Protein AF-N1U6N6-F1 (afdb_monomer_lite)

Structure (mmCIF, N/CA/C/O backbone):
data_AF-N1U6N6-F1
#
_entry.id   AF-N1U6N6-F1
#
loop_
_atom_site.group_PDB
_atom_site.id
_atom_site.type_symbol
_atom_site.label_atom_id
_atom_site.label_alt_id
_atom_site.label_comp_id
_atom_site.label_asym_id
_atom_site.label_entity_id
_atom_site.label_seq_id
_atom_site.pdbx_PDB_ins_code
_atom_site.Cartn_x
_atom_site.Cartn_y
_atom_site.Cartn_z
_atom_site.occupancy
_atom_site.B_iso_or_equiv
_atom_site.auth_seq_id
_atom_site.auth_comp_id
_atom_site.auth_asym_id
_atom_site.auth_atom_id
_atom_site.pdbx_PDB_model_num
ATOM 1 N N . MET A 1 1 ? -21.926 -10.627 -23.762 1.00 51.94 1 MET A N 1
ATOM 2 C CA . MET A 1 1 ? -20.482 -10.296 -23.803 1.00 51.94 1 MET A CA 1
ATOM 3 C C . MET A 1 1 ? -19.717 -11.580 -23.470 1.00 51.94 1 MET A C 1
ATOM 5 O O . MET A 1 1 ? -19.839 -12.058 -22.353 1.00 51.94 1 MET A O 1
ATOM 9 N N . ASN A 1 2 ? -19.077 -12.231 -24.451 1.00 55.81 2 ASN A N 1
ATOM 10 C CA . ASN A 1 2 ? -18.575 -13.610 -24.305 1.00 55.81 2 ASN A CA 1
ATOM 11 C C . ASN A 1 2 ? -17.375 -13.705 -23.349 1.00 55.81 2 ASN A C 1
ATOM 13 O O . ASN A 1 2 ? -16.359 -13.045 -23.565 1.00 55.81 2 ASN A O 1
ATOM 17 N N . PHE A 1 3 ? -17.460 -14.589 -22.352 1.00 56.50 3 PHE A N 1
ATOM 18 C CA . PHE A 1 3 ? -16.399 -14.874 -21.371 1.00 56.50 3 PHE A CA 1
ATOM 19 C C . PHE A 1 3 ? -15.060 -15.248 -22.042 1.00 56.50 3 PHE A C 1
ATOM 21 O O . PHE A 1 3 ? -13.985 -14.851 -21.597 1.00 56.50 3 PHE A O 1
ATOM 28 N N . VAL A 1 4 ? -15.135 -15.915 -23.199 1.00 65.31 4 VAL A N 1
ATOM 29 C CA . VAL A 1 4 ? -13.990 -16.264 -24.056 1.00 65.31 4 VAL A CA 1
ATOM 30 C C . VAL A 1 4 ? -13.257 -15.021 -24.585 1.00 65.31 4 VAL A C 1
ATOM 32 O O . VAL A 1 4 ? -12.027 -14.983 -24.585 1.00 65.31 4 VAL A O 1
ATOM 35 N N . ASN A 1 5 ? -13.984 -13.964 -24.965 1.00 65.62 5 ASN A N 1
ATOM 36 C CA . ASN A 1 5 ? -13.383 -12.711 -25.438 1.00 65.62 5 ASN A CA 1
ATOM 37 C C . ASN A 1 5 ? -12.704 -11.936 -24.301 1.00 65.62 5 ASN A C 1
ATOM 39 O O . ASN A 1 5 ? -11.681 -11.284 -24.523 1.00 65.62 5 ASN A O 1
ATOM 43 N N . ILE A 1 6 ? -13.235 -12.035 -23.080 1.00 64.88 6 ILE A N 1
ATOM 44 C CA . ILE A 1 6 ? -12.620 -11.454 -21.879 1.00 64.88 6 ILE A CA 1
ATOM 45 C C . ILE A 1 6 ? -11.303 -12.178 -21.563 1.00 64.88 6 ILE A C 1
ATOM 47 O O . ILE A 1 6 ? -10.268 -11.529 -21.425 1.00 64.88 6 ILE A O 1
ATOM 51 N N . LEU A 1 7 ? -11.302 -13.513 -21.554 1.00 60.97 7 LEU A N 1
ATOM 52 C CA . LEU A 1 7 ? -10.104 -14.334 -21.330 1.00 60.97 7 LEU A CA 1
ATOM 53 C C . LEU A 1 7 ? -9.009 -14.093 -22.376 1.00 60.97 7 LEU A C 1
ATOM 55 O O . LEU A 1 7 ? -7.840 -13.939 -22.022 1.00 60.97 7 LEU A O 1
ATOM 59 N N . LEU A 1 8 ? -9.372 -13.994 -23.656 1.00 63.72 8 LEU A N 1
ATOM 60 C CA . LEU A 1 8 ? -8.437 -13.643 -24.731 1.00 63.72 8 LEU A CA 1
ATOM 61 C C . LEU A 1 8 ? -7.838 -12.244 -24.547 1.00 63.72 8 LEU A C 1
ATOM 63 O O . LEU A 1 8 ? -6.645 -12.048 -24.785 1.00 63.72 8 LEU A O 1
ATOM 67 N N . SER A 1 9 ? -8.642 -11.281 -24.095 1.00 65.12 9 SER A N 1
ATOM 68 C CA . SER A 1 9 ? -8.185 -9.913 -23.831 1.00 65.12 9 SER A CA 1
ATOM 69 C C . SER A 1 9 ? -7.231 -9.858 -22.636 1.00 65.12 9 SER A C 1
ATOM 71 O O . SER A 1 9 ? -6.180 -9.224 -22.720 1.00 65.12 9 SER A O 1
ATOM 73 N N . ILE A 1 10 ? -7.532 -10.598 -21.564 1.00 67.75 10 ILE A N 1
ATOM 74 C CA . ILE A 1 10 ? -6.656 -10.752 -20.393 1.00 67.75 10 ILE A CA 1
ATOM 75 C C . ILE A 1 10 ? -5.344 -11.437 -20.789 1.00 67.75 10 ILE A C 1
ATOM 77 O O . ILE A 1 10 ? -4.269 -10.978 -20.406 1.00 67.75 10 ILE A O 1
ATOM 81 N N . LYS A 1 11 ? -5.398 -12.487 -21.617 1.00 70.00 11 LYS A N 1
ATOM 82 C CA . LYS A 1 11 ? -4.202 -13.184 -22.114 1.00 70.00 11 LYS A CA 1
ATOM 83 C C . LYS A 1 11 ? -3.316 -12.263 -22.957 1.00 70.00 11 LYS A C 1
ATOM 85 O O . LYS A 1 11 ? -2.102 -12.253 -22.772 1.00 70.00 11 LYS A O 1
ATOM 90 N N . LYS A 1 12 ? -3.905 -11.446 -23.838 1.00 68.94 12 LYS A N 1
ATOM 91 C CA . LYS A 1 12 ? -3.169 -10.416 -24.595 1.00 68.94 12 LYS A CA 1
ATOM 92 C C . LYS A 1 12 ? -2.555 -9.356 -23.674 1.00 68.94 12 LYS A C 1
ATOM 94 O O . LYS A 1 12 ? -1.403 -8.974 -23.877 1.00 68.94 12 LYS A O 1
ATOM 99 N N . ALA A 1 13 ? -3.278 -8.911 -22.647 1.00 65.62 13 ALA A N 1
ATOM 100 C CA . ALA A 1 13 ? -2.761 -7.964 -21.660 1.00 65.62 13 ALA A CA 1
ATOM 101 C C . ALA A 1 13 ? -1.571 -8.545 -20.873 1.00 65.62 13 ALA A C 1
ATOM 103 O O . ALA A 1 13 ? -0.528 -7.904 -20.767 1.00 65.62 13 ALA A O 1
ATOM 104 N N . LEU A 1 14 ? -1.675 -9.793 -20.410 1.00 67.31 14 LEU A N 1
ATOM 105 C CA . LEU A 1 14 ? -0.587 -10.512 -19.739 1.00 67.31 14 LEU A CA 1
ATOM 106 C C . LEU A 1 14 ? 0.639 -10.684 -20.642 1.00 67.31 14 LEU A C 1
ATOM 108 O O . LEU A 1 14 ? 1.751 -10.424 -20.199 1.00 67.31 14 LEU A O 1
ATOM 112 N N . HIS A 1 15 ? 0.444 -11.035 -21.915 1.00 68.12 15 HIS A N 1
ATOM 113 C CA . HIS A 1 15 ? 1.536 -11.117 -22.890 1.00 68.12 15 HIS A CA 1
ATOM 114 C C . HIS A 1 15 ? 2.205 -9.754 -23.126 1.00 68.12 15 HIS A C 1
ATOM 116 O O . HIS A 1 15 ? 3.405 -9.659 -23.353 1.00 68.12 15 HIS A O 1
ATOM 122 N N . THR A 1 16 ? 1.443 -8.662 -23.044 1.00 67.19 16 THR A N 1
ATOM 123 C CA . THR A 1 16 ? 1.992 -7.305 -23.180 1.00 67.19 16 THR A CA 1
ATOM 124 C C . THR A 1 16 ? 2.876 -6.936 -21.989 1.00 67.19 16 THR A C 1
ATOM 126 O O . THR A 1 16 ? 3.841 -6.201 -22.163 1.00 67.19 16 THR A O 1
ATOM 129 N N . LEU A 1 17 ? 2.582 -7.486 -20.810 1.00 67.38 17 LEU A N 1
ATOM 130 C CA . LEU A 1 17 ? 3.365 -7.340 -19.582 1.00 67.38 17 LEU A CA 1
ATOM 131 C C . LEU A 1 17 ? 4.523 -8.348 -19.472 1.00 67.38 17 LEU A C 1
ATOM 133 O O . LEU A 1 17 ? 5.344 -8.225 -18.558 1.00 67.38 17 LEU A O 1
ATOM 137 N N . ASP A 1 18 ? 4.604 -9.339 -20.366 1.00 74.62 18 ASP A N 1
ATOM 138 C CA . ASP A 1 18 ? 5.665 -10.340 -20.331 1.00 74.62 18 ASP A CA 1
ATOM 139 C C . ASP A 1 18 ? 6.983 -9.751 -20.838 1.00 74.62 18 ASP A C 1
ATOM 141 O O . ASP A 1 18 ? 7.186 -9.541 -22.038 1.00 74.62 18 ASP A O 1
ATOM 145 N N . ARG A 1 19 ? 7.900 -9.512 -19.896 1.00 69.25 19 ARG A N 1
ATOM 146 C CA . ARG A 1 19 ? 9.229 -8.945 -20.152 1.00 69.25 19 ARG A CA 1
ATOM 147 C C . ARG A 1 19 ? 10.077 -9.821 -21.069 1.00 69.25 19 ARG A C 1
ATOM 149 O O . ARG A 1 19 ? 10.924 -9.283 -21.766 1.00 69.25 19 ARG A O 1
ATOM 156 N N . LYS A 1 20 ? 9.849 -11.140 -21.097 1.00 72.06 20 LYS A N 1
ATOM 157 C CA . LYS A 1 20 ? 10.599 -12.059 -21.969 1.00 72.06 20 LYS A CA 1
ATOM 158 C C . LYS A 1 20 ? 10.266 -11.877 -23.451 1.00 72.06 20 LYS A C 1
ATOM 160 O O . LYS A 1 20 ? 11.045 -12.282 -24.299 1.00 72.06 20 LYS A O 1
ATOM 165 N N . SER A 1 21 ? 9.117 -11.271 -23.750 1.00 72.06 21 SER A N 1
ATOM 166 C CA . SER A 1 21 ? 8.649 -11.014 -25.116 1.00 72.06 21 SER A CA 1
ATOM 167 C C . SER A 1 21 ? 9.058 -9.637 -25.661 1.00 72.06 21 SER A C 1
ATOM 169 O O . SER A 1 21 ? 8.632 -9.258 -26.753 1.00 72.06 21 SER A O 1
ATOM 171 N N . MET A 1 22 ? 9.797 -8.836 -24.883 1.00 78.88 22 MET A N 1
ATOM 172 C CA . MET A 1 22 ? 10.137 -7.454 -25.232 1.00 78.88 22 MET A CA 1
ATOM 173 C C . MET A 1 22 ? 11.535 -7.362 -25.866 1.00 78.88 22 MET A C 1
ATOM 175 O O . MET A 1 22 ? 12.431 -8.065 -25.407 1.00 78.88 22 MET A O 1
ATOM 179 N N . PRO A 1 23 ? 11.744 -6.475 -26.861 1.00 79.44 23 PRO A N 1
ATOM 180 C CA . PRO A 1 23 ? 13.079 -6.158 -27.367 1.00 79.44 23 PRO A CA 1
ATOM 181 C C . PRO A 1 23 ? 13.993 -5.616 -26.261 1.00 79.44 23 PRO A C 1
ATOM 183 O O . PRO A 1 23 ? 13.524 -4.900 -25.370 1.00 79.44 23 PRO A O 1
ATOM 186 N N . ASP A 1 24 ? 15.296 -5.888 -26.352 1.00 79.56 24 ASP A N 1
ATOM 187 C CA . ASP A 1 24 ? 16.271 -5.497 -25.323 1.00 79.56 24 ASP A CA 1
ATOM 188 C C . ASP A 1 24 ? 16.316 -3.980 -25.090 1.00 79.56 24 ASP A C 1
ATOM 190 O O . ASP A 1 24 ? 16.355 -3.533 -23.943 1.00 79.56 24 ASP A O 1
ATOM 194 N N . SER A 1 25 ? 16.179 -3.179 -26.152 1.00 76.88 25 SER A N 1
ATOM 195 C CA . SER A 1 25 ? 16.106 -1.713 -26.063 1.00 76.88 25 SER A CA 1
ATOM 196 C C . SER A 1 25 ? 14.934 -1.229 -25.198 1.00 76.88 25 SER A C 1
ATOM 198 O O . SER A 1 25 ? 15.093 -0.354 -24.348 1.00 76.88 25 SER A O 1
ATOM 200 N N . VAL A 1 26 ? 13.754 -1.838 -25.353 1.00 79.69 26 VAL A N 1
ATOM 201 C CA . VAL A 1 26 ? 12.560 -1.536 -24.543 1.00 79.69 26 VAL A CA 1
ATOM 202 C C . VAL A 1 26 ? 12.789 -1.944 -23.089 1.00 79.69 26 VAL A C 1
ATOM 204 O O . VAL A 1 26 ? 12.383 -1.242 -22.162 1.00 79.69 26 VAL A O 1
ATOM 207 N N . LEU A 1 27 ? 13.437 -3.088 -22.879 1.00 82.12 27 LEU A N 1
ATOM 208 C CA . LEU A 1 27 ? 13.676 -3.655 -21.560 1.00 82.12 27 LEU A CA 1
ATOM 209 C C . LEU A 1 27 ? 14.684 -2.828 -20.746 1.00 82.12 27 LEU A C 1
ATOM 211 O O . LEU A 1 27 ? 14.512 -2.681 -19.534 1.00 82.12 27 LEU A O 1
ATOM 215 N N . GLU A 1 28 ? 15.700 -2.254 -21.389 1.00 82.75 28 GLU A N 1
ATOM 216 C CA . GLU A 1 28 ? 16.634 -1.315 -20.760 1.00 82.75 28 GLU A CA 1
ATOM 217 C C . GLU A 1 28 ? 15.949 -0.018 -20.325 1.00 82.75 28 GLU A C 1
ATOM 219 O O . GLU A 1 28 ? 16.111 0.403 -19.175 1.00 82.75 28 GLU A O 1
ATOM 224 N N . VAL A 1 29 ? 15.125 0.573 -21.198 1.00 84.06 29 VAL A N 1
ATOM 225 C CA . VAL A 1 29 ? 14.337 1.770 -20.868 1.00 84.06 29 VAL A CA 1
ATOM 226 C C . VAL A 1 29 ? 13.405 1.481 -19.694 1.00 84.06 29 VAL A C 1
ATOM 228 O O . VAL A 1 29 ? 13.401 2.224 -18.716 1.00 84.06 29 VAL A O 1
ATOM 231 N N . LEU A 1 30 ? 12.688 0.354 -19.722 1.00 83.44 30 LEU A N 1
ATOM 232 C CA . LEU A 1 30 ? 11.787 -0.039 -18.639 1.00 83.44 30 LEU A CA 1
ATOM 233 C C . LEU A 1 30 ? 12.530 -0.221 -17.305 1.00 83.44 30 LEU A C 1
ATOM 235 O O . LEU A 1 30 ? 12.064 0.245 -16.270 1.00 83.44 30 LEU A O 1
ATOM 239 N N . LYS A 1 31 ? 13.706 -0.863 -17.310 1.00 84.19 31 LYS A N 1
ATOM 240 C CA . LYS A 1 31 ? 14.542 -1.013 -16.105 1.00 84.19 31 LYS A CA 1
ATOM 241 C C . LYS A 1 31 ? 14.999 0.339 -15.555 1.00 84.19 31 LYS A C 1
ATOM 243 O O . LYS A 1 31 ? 15.070 0.508 -14.336 1.00 84.19 31 LYS A O 1
ATOM 248 N N . LYS A 1 32 ? 15.321 1.290 -16.435 1.00 85.75 32 LYS A N 1
ATOM 249 C CA . LYS A 1 32 ? 15.716 2.648 -16.048 1.00 85.75 32 LYS A CA 1
ATOM 250 C C . LYS A 1 32 ? 14.543 3.405 -15.425 1.00 85.75 32 LYS A C 1
ATOM 252 O O . LYS A 1 32 ? 14.710 3.960 -14.342 1.00 85.75 32 LYS A O 1
ATOM 257 N N . GLU A 1 33 ? 13.367 3.345 -16.045 1.00 85.88 33 GLU A N 1
ATOM 258 C CA . GLU A 1 33 ? 12.128 3.930 -15.515 1.00 85.88 33 GLU A CA 1
ATOM 259 C C . GLU A 1 33 ? 11.732 3.316 -14.167 1.00 85.88 33 GLU A C 1
ATOM 261 O O . GLU A 1 33 ? 11.417 4.040 -13.229 1.00 85.88 33 GLU A O 1
ATOM 266 N N . GLU A 1 34 ? 11.839 1.995 -14.004 1.00 85.69 34 GLU A N 1
ATOM 267 C CA . GLU A 1 34 ? 11.589 1.326 -12.719 1.00 85.69 34 GLU A CA 1
ATOM 268 C C . GLU A 1 34 ? 12.549 1.797 -11.624 1.00 85.69 34 GLU A C 1
ATOM 270 O O . GLU A 1 34 ? 12.136 2.029 -10.486 1.00 85.69 34 GLU A O 1
ATOM 275 N N . ARG A 1 35 ? 13.837 1.963 -11.949 1.00 87.00 35 ARG A N 1
ATOM 276 C CA . ARG A 1 35 ? 14.831 2.465 -10.995 1.00 87.00 35 ARG A CA 1
ATOM 277 C C . ARG A 1 35 ? 14.535 3.909 -10.594 1.00 87.00 35 ARG A C 1
ATOM 279 O O . ARG A 1 35 ? 14.555 4.213 -9.401 1.00 87.00 35 ARG A O 1
ATOM 286 N N . SER A 1 36 ? 14.230 4.771 -11.560 1.00 89.81 36 SER A N 1
ATOM 287 C CA . SER A 1 36 ? 13.789 6.147 -11.307 1.00 89.81 36 SER A CA 1
ATOM 288 C C . SER A 1 36 ? 12.523 6.170 -10.450 1.00 89.81 36 SER A C 1
ATOM 290 O O . SER A 1 36 ? 12.457 6.898 -9.463 1.00 89.81 36 SER A O 1
ATOM 292 N N . GLY A 1 37 ? 11.561 5.300 -10.753 1.00 89.81 37 GLY A N 1
ATOM 293 C CA . GLY A 1 37 ? 10.319 5.136 -10.008 1.00 89.81 37 GLY A CA 1
ATOM 294 C C . GLY A 1 37 ? 10.528 4.740 -8.548 1.00 89.81 37 GLY A C 1
ATOM 295 O O . GLY A 1 37 ? 9.898 5.303 -7.652 1.00 89.81 37 GLY A O 1
ATOM 296 N N . ILE A 1 38 ? 11.463 3.826 -8.272 1.00 90.50 38 ILE A N 1
ATOM 297 C CA . ILE A 1 38 ? 11.850 3.444 -6.903 1.00 90.50 38 ILE A CA 1
ATOM 298 C C . ILE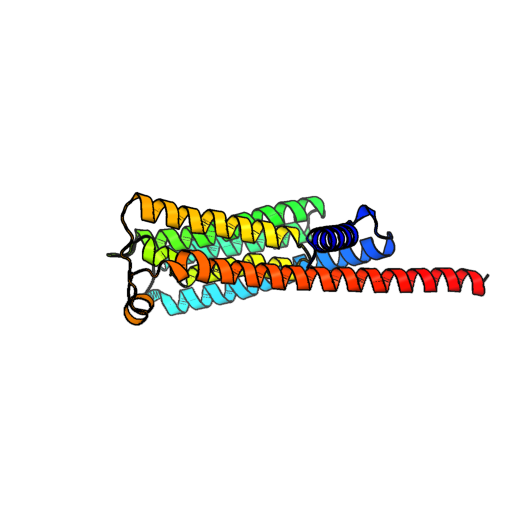 A 1 38 ? 12.448 4.639 -6.147 1.00 90.50 38 ILE A C 1
ATOM 300 O O . ILE A 1 38 ? 12.085 4.872 -4.993 1.00 90.50 38 ILE A O 1
ATOM 304 N N . ILE A 1 39 ? 13.321 5.418 -6.792 1.00 91.75 39 ILE A N 1
ATOM 305 C CA . ILE A 1 39 ? 13.922 6.622 -6.198 1.00 91.75 39 ILE A CA 1
ATOM 306 C C . ILE A 1 39 ? 12.839 7.664 -5.880 1.00 91.75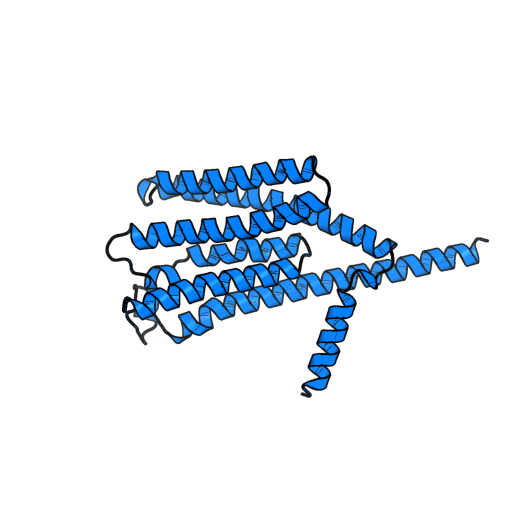 39 ILE A C 1
ATOM 308 O O . ILE A 1 39 ? 12.768 8.149 -4.751 1.00 91.75 39 ILE A O 1
ATOM 312 N N . ILE A 1 40 ? 11.953 7.955 -6.838 1.00 93.00 40 ILE A N 1
ATOM 313 C CA . ILE A 1 40 ? 10.841 8.905 -6.676 1.00 93.00 40 ILE A CA 1
ATOM 314 C C . ILE A 1 40 ? 9.901 8.456 -5.558 1.00 93.00 40 ILE A C 1
ATOM 316 O O . ILE A 1 40 ? 9.527 9.258 -4.706 1.00 93.00 40 ILE A O 1
ATOM 320 N N . THR A 1 41 ? 9.566 7.167 -5.504 1.00 93.69 41 THR A N 1
ATOM 321 C CA . THR A 1 41 ? 8.743 6.603 -4.425 1.00 93.69 41 THR A CA 1
ATOM 322 C C . THR A 1 41 ? 9.374 6.852 -3.063 1.00 93.69 41 THR A C 1
ATOM 324 O O . THR A 1 41 ? 8.693 7.221 -2.110 1.00 93.69 41 THR A O 1
ATOM 327 N N . ASN A 1 42 ? 10.690 6.681 -2.963 1.00 93.81 42 ASN A N 1
ATOM 328 C CA . ASN A 1 42 ? 11.401 6.914 -1.720 1.00 93.81 42 ASN A CA 1
ATOM 329 C C . ASN A 1 42 ? 11.400 8.401 -1.317 1.00 93.81 42 ASN A C 1
ATOM 331 O O . ASN A 1 42 ? 11.268 8.709 -0.137 1.00 93.81 42 ASN A O 1
ATOM 335 N N . TYR A 1 43 ? 11.453 9.330 -2.277 1.00 93.19 43 TYR A N 1
ATOM 336 C CA . TYR A 1 43 ? 11.230 10.755 -1.999 1.00 93.19 43 TYR A CA 1
ATOM 337 C C . TYR A 1 43 ? 9.804 11.046 -1.523 1.00 93.19 43 TYR A C 1
ATOM 339 O O . TYR A 1 43 ? 9.622 11.776 -0.549 1.00 93.19 43 TYR A O 1
ATOM 347 N N . PHE A 1 44 ? 8.794 10.425 -2.135 1.00 94.31 44 PHE A N 1
ATOM 348 C CA . PHE A 1 44 ? 7.409 10.524 -1.667 1.00 94.31 44 PHE A CA 1
ATOM 349 C C . PHE A 1 44 ? 7.235 9.995 -0.239 1.00 94.31 44 PHE A C 1
ATOM 351 O O . PHE A 1 44 ? 6.494 10.588 0.543 1.00 94.31 44 PHE A O 1
ATOM 358 N N . ARG A 1 45 ? 7.959 8.937 0.143 1.00 94.44 45 ARG A N 1
ATOM 359 C CA . ARG A 1 45 ? 7.949 8.433 1.524 1.00 94.44 45 ARG A CA 1
ATOM 360 C C . ARG A 1 45 ? 8.460 9.458 2.527 1.00 94.44 45 ARG A C 1
ATOM 362 O O . ARG A 1 45 ? 7.853 9.589 3.588 1.00 94.44 45 ARG A O 1
ATOM 369 N N . TYR A 1 46 ? 9.510 10.210 2.192 1.00 95.56 46 TYR A N 1
ATOM 370 C CA . TYR A 1 46 ? 9.985 11.322 3.025 1.00 95.56 46 TYR A CA 1
ATOM 371 C C . TYR A 1 46 ? 8.965 12.458 3.119 1.00 95.56 46 TYR A C 1
ATOM 373 O O . TYR A 1 46 ? 8.772 13.011 4.200 1.00 95.56 46 TYR A O 1
ATOM 381 N N . LEU A 1 47 ? 8.272 12.777 2.024 1.00 94.50 47 LEU A N 1
ATOM 382 C CA . LEU A 1 47 ? 7.187 13.758 2.051 1.00 94.50 47 LEU A CA 1
ATOM 383 C C . LEU A 1 47 ? 6.059 13.305 2.993 1.00 94.50 47 LEU A C 1
ATOM 385 O O . LEU A 1 47 ? 5.590 14.082 3.818 1.00 94.50 47 LEU A O 1
ATOM 389 N N . ILE A 1 48 ? 5.665 12.033 2.930 1.00 93.06 48 ILE A N 1
ATOM 390 C CA . ILE A 1 48 ? 4.657 11.462 3.833 1.00 93.06 48 ILE A CA 1
ATOM 391 C C . ILE A 1 48 ? 5.162 11.408 5.281 1.00 93.06 48 ILE A C 1
ATOM 393 O O . ILE A 1 48 ? 4.391 11.684 6.197 1.00 93.06 48 ILE A O 1
ATOM 397 N N . ALA A 1 49 ? 6.457 11.162 5.503 1.00 94.38 49 ALA A N 1
ATOM 398 C CA . ALA A 1 49 ? 7.064 11.284 6.828 1.00 94.38 49 ALA A CA 1
ATOM 399 C C . ALA A 1 49 ? 6.867 12.700 7.393 1.00 94.38 49 ALA A C 1
ATOM 401 O O . ALA A 1 49 ? 6.463 12.853 8.542 1.00 94.38 49 ALA A O 1
ATOM 402 N N . LEU A 1 50 ? 7.083 13.739 6.580 1.00 94.44 50 LEU A N 1
ATOM 403 C CA . LEU A 1 50 ? 6.847 15.122 6.995 1.00 94.44 50 LEU A CA 1
ATOM 404 C C . LEU A 1 50 ? 5.377 15.356 7.378 1.00 94.44 50 LEU A C 1
ATOM 406 O O . LEU A 1 50 ? 5.109 15.961 8.415 1.00 94.44 50 LEU A O 1
ATOM 410 N N . PHE A 1 51 ? 4.428 14.831 6.597 1.00 92.69 51 PHE A N 1
ATOM 411 C CA . PHE A 1 51 ? 3.004 14.893 6.944 1.00 92.69 51 PHE A CA 1
ATOM 412 C C . PHE A 1 51 ? 2.697 14.194 8.274 1.00 92.69 51 PHE A C 1
ATOM 414 O O . PHE A 1 51 ? 1.969 14.750 9.096 1.00 92.69 51 PHE A O 1
ATOM 421 N N . PHE A 1 52 ? 3.265 13.013 8.525 1.00 91.62 52 PHE A N 1
ATOM 422 C CA . PHE A 1 52 ? 3.097 12.320 9.804 1.00 91.62 52 PHE A CA 1
ATOM 423 C C . PHE A 1 52 ? 3.719 13.089 10.967 1.00 91.62 52 PHE A C 1
ATOM 425 O O . PHE A 1 52 ? 3.094 13.195 12.019 1.00 91.62 52 PHE A O 1
ATOM 432 N N . LEU A 1 53 ? 4.895 13.689 10.781 1.00 93.44 53 LEU A N 1
ATOM 433 C CA . LEU A 1 53 ? 5.523 14.525 11.801 1.00 93.44 53 LEU A CA 1
ATOM 434 C C . LEU A 1 53 ? 4.633 15.721 12.164 1.00 93.44 53 LEU A C 1
ATOM 436 O O . LEU A 1 53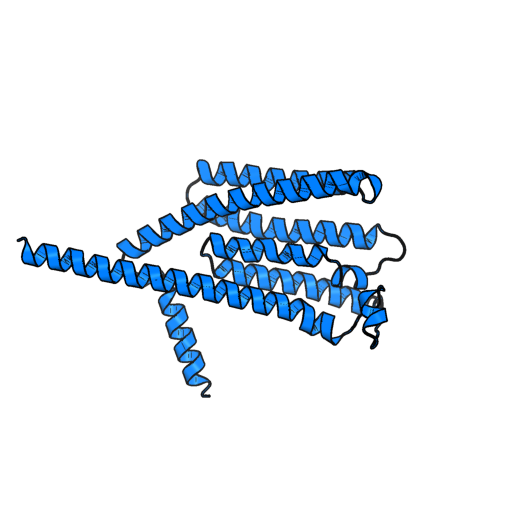 ? 4.396 15.965 13.344 1.00 93.44 53 LEU A O 1
ATOM 440 N N . LEU A 1 54 ? 4.083 16.419 11.165 1.00 92.88 54 LEU A N 1
ATOM 441 C CA . LEU A 1 54 ? 3.140 17.520 11.385 1.00 92.88 54 LEU A CA 1
ATOM 442 C C . LEU A 1 54 ? 1.895 17.054 12.148 1.00 92.88 54 LEU A C 1
ATOM 444 O O . LEU A 1 54 ? 1.492 17.701 13.111 1.00 92.88 54 LEU A O 1
ATOM 448 N N . GLN A 1 55 ? 1.320 15.908 11.772 1.00 89.25 55 GLN A N 1
ATOM 449 C CA . GLN A 1 55 ? 0.176 15.328 12.480 1.00 89.25 55 GLN A CA 1
ATOM 450 C C . GLN A 1 55 ? 0.500 15.008 13.943 1.00 89.25 55 GLN A C 1
ATOM 452 O O . GLN A 1 55 ? -0.333 15.250 14.813 1.00 89.25 55 GLN A O 1
ATOM 457 N N . ILE A 1 56 ? 1.701 14.506 14.240 1.00 89.62 56 ILE A N 1
ATOM 458 C CA . ILE A 1 56 ? 2.136 14.214 15.613 1.00 89.62 56 ILE A CA 1
ATOM 459 C C . ILE A 1 56 ? 2.301 15.499 16.426 1.00 89.62 56 ILE A C 1
ATOM 461 O O . ILE A 1 56 ? 1.854 15.548 17.569 1.00 89.62 56 ILE A O 1
ATOM 465 N N . VAL A 1 57 ? 2.906 16.536 15.841 1.00 90.25 57 VAL A N 1
ATOM 466 C CA . VAL A 1 57 ? 3.114 17.832 16.506 1.00 90.25 57 VAL A CA 1
ATOM 467 C C . VAL A 1 57 ? 1.779 18.513 16.810 1.00 90.25 57 VAL A C 1
ATOM 469 O O . VAL A 1 57 ? 1.571 18.980 17.926 1.00 90.25 57 VAL A O 1
ATOM 472 N N . VAL A 1 58 ? 0.850 18.531 15.851 1.00 88.88 58 VAL A N 1
ATOM 473 C CA . VAL A 1 58 ? -0.476 19.144 16.033 1.00 88.88 58 VAL A CA 1
ATOM 474 C C . VAL A 1 58 ? -1.317 18.373 17.056 1.00 88.88 58 VAL A C 1
ATOM 476 O O . VAL A 1 58 ? -2.025 18.981 17.854 1.00 88.88 58 VAL A O 1
ATOM 479 N N . ASN A 1 59 ? -1.211 17.042 17.086 1.00 86.00 59 ASN A N 1
ATOM 480 C CA . ASN A 1 59 ? -1.990 16.180 17.982 1.00 86.00 59 ASN A CA 1
ATOM 481 C C . ASN A 1 59 ? -1.246 15.782 19.268 1.00 86.00 59 ASN A C 1
ATOM 483 O O . ASN A 1 59 ? -1.580 14.771 19.891 1.00 86.00 59 ASN A O 1
ATOM 487 N N . VAL A 1 60 ? -0.245 16.561 19.695 1.00 85.50 60 VAL A N 1
ATOM 488 C CA . VAL A 1 60 ? 0.592 16.202 20.854 1.00 85.50 60 VAL A CA 1
ATOM 489 C C . VAL A 1 60 ? -0.217 16.073 22.154 1.00 85.50 60 VAL A C 1
ATOM 491 O O . VAL A 1 60 ? 0.127 15.268 23.018 1.00 85.50 60 VAL A O 1
ATOM 494 N N . ASN A 1 61 ? -1.322 16.822 22.257 1.00 83.75 61 ASN A N 1
ATOM 495 C CA . ASN A 1 61 ? -2.189 16.882 23.437 1.00 83.75 61 ASN A CA 1
ATOM 496 C C . ASN A 1 61 ? -3.405 15.940 23.370 1.00 83.75 61 ASN A C 1
ATOM 498 O O . ASN A 1 61 ? -4.067 15.740 24.384 1.00 83.75 61 ASN A O 1
ATOM 502 N N . SER A 1 62 ? -3.732 15.393 22.195 1.00 79.62 62 SER A N 1
ATOM 503 C CA . SER A 1 62 ? -4.957 14.611 21.959 1.00 79.62 62 SER A CA 1
ATOM 504 C C . SER A 1 62 ? -4.706 13.111 21.777 1.00 79.62 62 SER A C 1
ATOM 506 O O . SER A 1 62 ? -5.619 12.315 21.985 1.00 79.62 62 SER A O 1
ATOM 508 N N . GLY A 1 63 ? -3.486 12.708 21.408 1.00 77.56 63 GLY A N 1
ATOM 509 C CA . GLY A 1 63 ? -3.118 11.310 21.165 1.00 77.56 63 GLY A CA 1
ATOM 510 C C . GLY A 1 63 ? -1.984 10.795 22.052 1.00 77.56 63 GLY A C 1
ATOM 511 O O . GLY A 1 63 ? -1.373 11.525 22.835 1.00 77.56 63 GLY A O 1
ATOM 512 N N . ASN A 1 64 ? -1.644 9.510 21.894 1.00 86.56 64 ASN A N 1
ATOM 513 C CA . ASN A 1 64 ? -0.464 8.948 22.546 1.00 86.56 64 ASN A CA 1
ATOM 514 C C . ASN A 1 64 ? 0.799 9.346 21.767 1.00 86.56 64 ASN A C 1
ATOM 516 O O . ASN A 1 64 ? 1.257 8.632 20.871 1.00 86.56 64 ASN A O 1
ATOM 520 N N . HIS A 1 65 ? 1.362 10.505 22.116 1.00 85.69 65 HIS A N 1
ATOM 521 C CA . HIS A 1 65 ? 2.542 11.066 21.454 1.00 85.69 65 HIS A CA 1
ATOM 522 C C . HIS A 1 65 ? 3.745 10.112 21.473 1.00 85.69 65 HIS A C 1
ATOM 524 O O . HIS A 1 65 ? 4.460 10.032 20.478 1.00 85.69 65 HIS A O 1
ATOM 530 N N . LYS A 1 66 ? 3.951 9.344 22.556 1.00 89.81 66 LYS A N 1
ATOM 531 C CA . LYS A 1 66 ? 5.068 8.387 22.659 1.00 89.81 66 LYS A CA 1
ATOM 532 C C . LYS A 1 66 ? 4.937 7.275 21.627 1.00 89.81 66 LYS A C 1
ATOM 534 O O . LYS A 1 66 ? 5.881 7.014 20.888 1.00 89.81 66 LYS A O 1
ATOM 539 N N . PHE A 1 67 ? 3.766 6.645 21.557 1.00 91.25 67 PHE A N 1
ATOM 540 C CA . PHE A 1 67 ? 3.524 5.568 20.604 1.00 91.25 67 PHE A CA 1
ATOM 541 C C . PHE A 1 67 ? 3.596 6.070 19.157 1.00 91.25 67 PHE A C 1
ATOM 543 O O . PHE A 1 67 ? 4.275 5.462 18.330 1.00 91.25 67 PHE A O 1
ATOM 550 N N . ASN A 1 68 ? 2.978 7.218 18.860 1.00 91.69 68 ASN A N 1
ATOM 551 C CA . ASN A 1 68 ? 3.037 7.802 17.520 1.00 91.69 68 ASN A CA 1
ATOM 552 C C . ASN A 1 68 ? 4.471 8.156 17.106 1.00 91.69 68 ASN A C 1
ATOM 554 O O . ASN A 1 68 ? 4.847 7.923 15.960 1.00 91.69 68 ASN A O 1
ATOM 558 N N . LEU A 1 69 ? 5.282 8.682 18.029 1.00 92.81 69 LEU A N 1
ATOM 559 C CA . LEU A 1 69 ? 6.684 8.998 17.771 1.00 92.81 69 LEU A CA 1
ATOM 560 C C . LEU A 1 69 ? 7.512 7.732 17.520 1.00 92.81 69 LEU A C 1
ATOM 562 O O . LEU A 1 69 ? 8.332 7.724 16.608 1.00 92.81 69 LEU A O 1
ATOM 566 N N . ILE A 1 70 ? 7.260 6.641 18.250 1.00 94.00 70 ILE A N 1
ATOM 567 C CA . ILE A 1 70 ? 7.897 5.340 17.988 1.00 94.00 70 ILE A CA 1
ATOM 568 C C . ILE A 1 70 ? 7.515 4.819 16.597 1.00 94.00 70 ILE A C 1
ATOM 570 O O . ILE A 1 70 ? 8.397 4.461 15.819 1.00 94.00 70 ILE A O 1
ATOM 574 N N . ALA A 1 71 ? 6.224 4.815 16.251 1.00 94.19 71 ALA A N 1
ATOM 575 C CA . ALA A 1 71 ? 5.763 4.387 14.930 1.00 94.19 71 ALA A CA 1
ATOM 576 C C . ALA A 1 71 ? 6.377 5.248 13.811 1.00 94.19 71 ALA A C 1
ATOM 578 O O . ALA A 1 71 ? 6.851 4.724 12.803 1.00 94.19 71 ALA A O 1
ATOM 579 N N . PHE A 1 72 ? 6.448 6.564 14.017 1.00 95.38 72 PHE A N 1
ATOM 580 C CA . PHE A 1 72 ? 7.104 7.487 13.098 1.00 95.38 72 PHE A CA 1
ATOM 581 C C . PHE A 1 72 ? 8.600 7.195 12.938 1.00 95.38 72 PHE A C 1
ATOM 583 O O . PHE A 1 72 ? 9.089 7.155 11.810 1.00 95.38 72 PHE A O 1
ATOM 590 N N . LEU A 1 73 ? 9.323 6.942 14.032 1.00 96.19 73 LEU A N 1
ATOM 591 C CA . LEU A 1 73 ? 10.742 6.591 13.979 1.00 96.19 73 LEU A CA 1
ATOM 592 C C . LEU A 1 73 ? 10.969 5.283 13.220 1.00 96.19 73 LEU A C 1
ATOM 594 O O . LEU A 1 73 ? 11.861 5.236 12.381 1.00 96.19 73 LEU A O 1
ATOM 598 N N . ILE A 1 74 ? 10.137 4.257 13.430 1.00 96.12 74 ILE A N 1
ATOM 599 C CA . ILE A 1 74 ? 10.225 3.000 12.668 1.00 96.12 74 ILE A CA 1
ATOM 600 C C . ILE A 1 74 ? 10.020 3.265 11.170 1.00 96.12 74 ILE A C 1
ATOM 602 O O . ILE A 1 74 ? 10.812 2.798 10.348 1.00 96.12 74 ILE A O 1
ATOM 606 N N . TYR A 1 75 ? 9.003 4.052 10.804 1.00 95.94 75 TYR A N 1
ATOM 607 C CA . TYR A 1 75 ? 8.743 4.426 9.411 1.00 95.94 75 TYR A CA 1
ATOM 608 C C . TYR A 1 75 ? 9.908 5.220 8.790 1.00 95.94 75 TYR A C 1
ATOM 610 O O . TYR A 1 75 ? 10.327 4.953 7.657 1.00 95.94 75 TYR A O 1
ATOM 618 N N . LEU A 1 76 ? 10.482 6.168 9.536 1.00 96.50 76 LEU A N 1
ATOM 619 C CA . LEU A 1 76 ? 11.608 6.981 9.084 1.00 96.50 76 LEU A CA 1
ATOM 620 C C . LEU A 1 76 ? 12.885 6.144 8.936 1.00 96.50 76 LEU A C 1
ATOM 622 O O . LEU A 1 76 ? 13.572 6.262 7.922 1.00 96.50 76 LEU A O 1
ATOM 626 N N . SER A 1 77 ? 13.178 5.266 9.896 1.00 96.25 77 SER A N 1
ATOM 627 C CA . SER A 1 77 ? 14.305 4.332 9.839 1.00 96.25 77 SER A CA 1
ATOM 628 C C . SER A 1 77 ? 14.186 3.383 8.651 1.00 96.25 77 SER A C 1
ATOM 630 O O . SER A 1 77 ? 15.169 3.179 7.942 1.00 96.25 77 SER A O 1
ATOM 632 N N . LEU A 1 78 ? 12.989 2.858 8.378 1.00 95.81 78 LEU A N 1
ATOM 633 C CA . LEU A 1 78 ? 12.722 2.023 7.206 1.00 95.81 78 LEU A CA 1
ATOM 634 C C . LEU A 1 78 ? 12.975 2.790 5.899 1.00 95.81 78 LEU A C 1
ATOM 636 O O . LEU A 1 78 ? 13.649 2.285 5.000 1.00 95.81 78 LEU A O 1
ATOM 640 N N . THR A 1 79 ? 12.484 4.029 5.811 1.00 95.25 79 THR A N 1
ATOM 641 C CA . THR A 1 79 ? 12.680 4.899 4.640 1.00 95.25 79 THR A CA 1
ATOM 642 C C . THR A 1 79 ? 14.160 5.236 4.438 1.00 95.25 79 THR A C 1
ATOM 644 O O . THR A 1 79 ? 14.679 5.163 3.325 1.00 95.25 79 THR A O 1
ATOM 647 N N . PHE A 1 80 ? 14.880 5.542 5.518 1.00 96.38 80 PHE A N 1
ATOM 648 C CA . PHE A 1 80 ? 16.313 5.818 5.482 1.00 96.38 80 PHE A CA 1
ATOM 649 C C . PHE A 1 80 ? 17.140 4.590 5.087 1.00 96.38 80 PHE A C 1
ATOM 651 O O . PHE A 1 80 ? 18.010 4.690 4.220 1.00 96.38 80 PHE A O 1
ATOM 658 N N . ALA A 1 81 ? 16.829 3.419 5.645 1.00 95.62 81 ALA A N 1
ATOM 659 C CA . ALA A 1 81 ? 17.452 2.161 5.250 1.00 95.62 81 ALA A CA 1
ATOM 660 C C . ALA A 1 81 ? 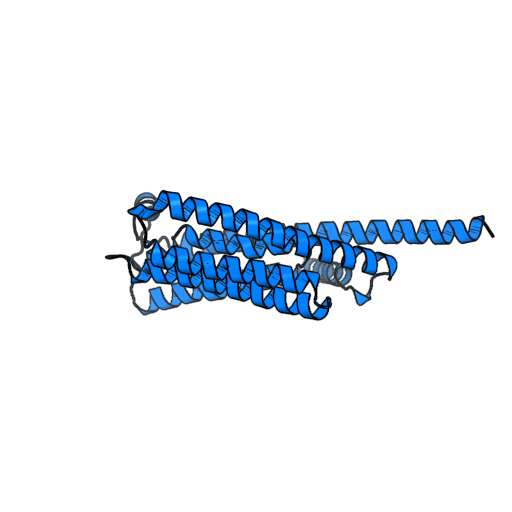17.233 1.882 3.755 1.00 95.62 81 ALA A C 1
ATOM 662 O O . ALA A 1 81 ? 18.178 1.528 3.049 1.00 95.62 81 ALA A O 1
ATOM 663 N N . HIS A 1 82 ? 16.026 2.134 3.238 1.00 94.56 82 HIS A N 1
ATOM 664 C CA . HIS A 1 82 ? 15.749 1.982 1.814 1.00 94.56 82 HIS A CA 1
ATOM 665 C C . HIS A 1 82 ? 16.590 2.930 0.950 1.00 94.56 82 HIS A C 1
ATOM 667 O O . HIS A 1 82 ? 17.117 2.505 -0.077 1.00 94.56 82 HIS A O 1
ATOM 673 N N . THR A 1 83 ? 16.793 4.181 1.381 1.00 95.44 83 THR A N 1
ATOM 674 C CA . THR A 1 83 ? 17.692 5.135 0.706 1.00 95.44 83 THR A CA 1
ATOM 675 C C . THR A 1 83 ? 19.106 4.579 0.561 1.00 95.44 83 THR A C 1
ATOM 677 O O . THR A 1 83 ? 19.701 4.691 -0.512 1.00 95.44 83 THR A O 1
ATOM 680 N N . ILE A 1 84 ? 19.646 3.967 1.617 1.00 94.81 84 ILE A N 1
ATOM 681 C CA . ILE A 1 84 ? 20.985 3.362 1.593 1.00 94.81 84 ILE A CA 1
ATOM 682 C C . ILE A 1 84 ? 21.013 2.180 0.621 1.00 94.81 84 ILE A C 1
ATOM 684 O O . ILE A 1 84 ? 21.888 2.118 -0.244 1.00 94.81 84 ILE A O 1
ATOM 688 N N . VAL A 1 85 ? 20.028 1.283 0.708 1.00 94.31 85 VAL A N 1
ATOM 689 C CA . VAL A 1 85 ? 19.932 0.098 -0.157 1.00 94.31 85 VAL A CA 1
ATOM 690 C C . VAL A 1 85 ? 19.832 0.490 -1.633 1.00 94.31 85 VAL A C 1
ATOM 692 O O . VAL A 1 85 ? 20.530 -0.082 -2.465 1.00 94.31 85 VAL A O 1
ATOM 695 N N . ILE A 1 86 ? 19.038 1.511 -1.973 1.00 92.12 86 ILE A N 1
ATOM 696 C CA . ILE A 1 86 ? 18.917 2.022 -3.349 1.00 92.12 86 ILE A CA 1
ATOM 697 C C . ILE A 1 86 ? 20.261 2.541 -3.889 1.00 92.12 86 ILE A C 1
ATOM 699 O O . ILE A 1 86 ? 20.530 2.418 -5.086 1.00 92.12 86 ILE A O 1
ATOM 703 N N . ARG A 1 87 ? 21.094 3.144 -3.031 1.00 91.62 87 ARG A N 1
ATOM 704 C CA . ARG A 1 87 ? 22.376 3.747 -3.429 1.00 91.62 87 ARG A CA 1
ATOM 705 C C . ARG A 1 87 ? 23.506 2.731 -3.560 1.00 91.62 87 ARG A C 1
ATOM 707 O O . ARG A 1 87 ? 24.316 2.867 -4.469 1.00 91.62 87 ARG A O 1
ATOM 714 N N . VAL A 1 88 ? 23.576 1.758 -2.653 1.00 91.69 88 VAL A N 1
ATOM 715 C CA . VAL A 1 88 ? 24.759 0.893 -2.487 1.00 91.69 88 VAL A CA 1
ATOM 716 C C . VAL A 1 88 ? 24.551 -0.506 -3.068 1.00 91.69 88 VAL A C 1
ATOM 718 O O . VAL A 1 88 ? 25.509 -1.152 -3.485 1.00 91.69 88 VAL A O 1
ATOM 721 N N . SER A 1 89 ? 23.316 -1.007 -3.096 1.00 90.62 89 SER A N 1
ATOM 722 C CA . SER A 1 89 ? 23.052 -2.417 -3.388 1.00 90.62 89 SER A CA 1
ATOM 723 C C . SER A 1 89 ? 22.691 -2.679 -4.858 1.00 90.62 89 SER A C 1
ATOM 725 O O . SER A 1 89 ? 22.142 -1.811 -5.541 1.00 90.62 89 SER A O 1
ATOM 727 N N . PRO A 1 90 ? 22.939 -3.904 -5.365 1.00 89.75 90 PRO A N 1
ATOM 728 C CA . PRO A 1 90 ? 22.503 -4.296 -6.701 1.00 89.75 90 PRO A CA 1
ATOM 729 C C . PRO A 1 90 ? 20.970 -4.352 -6.803 1.00 89.75 90 PRO A C 1
ATOM 731 O O . PRO A 1 90 ? 20.264 -4.560 -5.812 1.00 89.75 90 PRO A O 1
ATOM 734 N N . LEU A 1 91 ? 20.445 -4.244 -8.030 1.00 84.50 91 LEU A N 1
ATOM 735 C CA . LEU A 1 91 ? 18.999 -4.180 -8.309 1.00 84.50 91 LEU A CA 1
ATOM 736 C C . LEU A 1 91 ? 18.193 -5.345 -7.709 1.00 84.50 91 LEU A C 1
ATOM 738 O O . LEU A 1 91 ? 17.051 -5.146 -7.295 1.00 84.50 91 LEU A O 1
ATOM 742 N N . SER A 1 92 ? 18.775 -6.543 -7.620 1.00 85.88 92 SER A N 1
ATOM 743 C CA . SER A 1 92 ? 18.128 -7.705 -6.997 1.00 85.88 92 SER A CA 1
ATOM 744 C C . SER A 1 92 ? 17.810 -7.457 -5.521 1.00 85.88 92 SER A C 1
ATOM 746 O O . SER A 1 92 ? 16.686 -7.700 -5.083 1.00 85.88 92 SER A O 1
ATOM 748 N N . VAL A 1 93 ? 18.766 -6.899 -4.770 1.00 90.19 93 VAL A N 1
ATOM 749 C CA . VAL A 1 93 ? 18.604 -6.580 -3.343 1.00 90.19 93 VAL A CA 1
ATOM 750 C C . VAL A 1 93 ? 17.597 -5.448 -3.164 1.00 90.19 93 VAL A C 1
ATOM 752 O O . VAL A 1 93 ? 16.701 -5.556 -2.331 1.00 90.19 93 VAL A O 1
ATOM 755 N N . VAL A 1 94 ? 17.661 -4.413 -4.009 1.00 91.31 94 VAL A N 1
ATOM 756 C CA . VAL A 1 94 ? 16.664 -3.327 -4.025 1.00 91.31 94 VAL A CA 1
ATOM 757 C C . VAL A 1 94 ? 15.258 -3.883 -4.270 1.00 91.31 94 VAL A C 1
ATOM 759 O O . VAL A 1 94 ? 14.289 -3.455 -3.642 1.00 91.31 94 VAL A O 1
ATOM 762 N N . SER A 1 95 ? 15.112 -4.865 -5.162 1.00 88.06 95 SER A N 1
ATOM 763 C CA . SER A 1 95 ? 13.813 -5.485 -5.419 1.00 88.06 95 SER A CA 1
ATOM 764 C C . SER A 1 95 ? 13.288 -6.269 -4.218 1.00 88.06 95 SER A C 1
ATOM 766 O O . SER A 1 95 ? 12.094 -6.184 -3.949 1.00 88.06 95 SER A O 1
ATOM 768 N N . VAL A 1 96 ? 14.137 -7.008 -3.499 1.00 90.88 96 VAL A N 1
ATOM 769 C CA . VAL A 1 96 ? 13.740 -7.722 -2.270 1.00 90.88 96 VAL A CA 1
ATOM 770 C C . VAL A 1 96 ? 13.351 -6.729 -1.177 1.00 90.88 96 VAL A C 1
ATOM 772 O O . VAL A 1 96 ? 12.284 -6.857 -0.579 1.00 90.88 96 VAL A O 1
ATOM 775 N N . PHE A 1 97 ? 14.159 -5.690 -0.971 1.00 93.50 97 PHE A N 1
ATOM 776 C CA . PHE A 1 97 ? 13.899 -4.676 0.049 1.00 93.50 97 PHE A CA 1
ATOM 777 C C . PHE A 1 97 ? 12.591 -3.917 -0.200 1.00 93.50 97 PHE A C 1
ATOM 779 O O . PHE A 1 97 ? 11.884 -3.566 0.741 1.00 93.50 97 PHE A O 1
ATOM 786 N N . ASN A 1 98 ? 12.208 -3.722 -1.463 1.00 92.19 98 ASN A N 1
ATOM 787 C CA . ASN A 1 98 ? 10.910 -3.152 -1.809 1.00 92.19 98 ASN A CA 1
ATOM 788 C C . ASN A 1 98 ? 9.726 -3.994 -1.296 1.00 92.1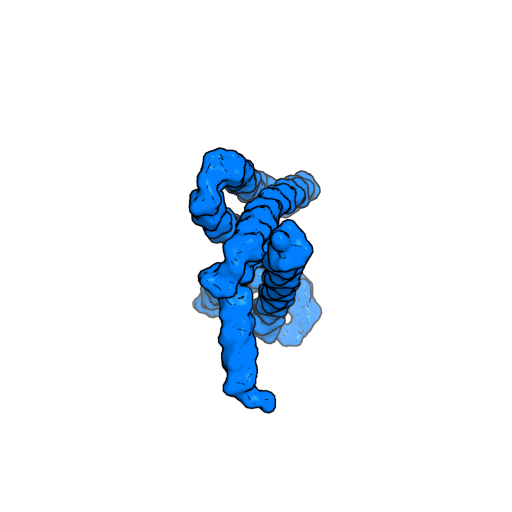9 98 ASN A C 1
ATOM 790 O O . ASN A 1 98 ? 8.762 -3.417 -0.796 1.00 92.19 98 ASN A O 1
ATOM 794 N N . TYR A 1 99 ? 9.800 -5.330 -1.371 1.00 92.62 99 TYR A N 1
ATOM 795 C CA . TYR A 1 99 ? 8.780 -6.193 -0.762 1.00 92.62 99 TYR A CA 1
ATOM 796 C C . TYR A 1 99 ? 8.789 -6.048 0.756 1.00 92.62 99 TYR A C 1
ATOM 798 O O . TYR A 1 99 ? 7.735 -5.830 1.341 1.00 92.62 99 TYR A O 1
ATOM 806 N N . ILE A 1 100 ? 9.967 -6.104 1.387 1.00 93.88 100 ILE A N 1
ATOM 807 C CA . ILE A 1 100 ? 10.098 -5.920 2.841 1.00 93.88 100 ILE A CA 1
ATOM 808 C C . ILE A 1 100 ? 9.443 -4.603 3.262 1.00 93.88 100 ILE A C 1
ATOM 810 O O . ILE A 1 100 ? 8.647 -4.581 4.192 1.00 93.88 100 ILE A O 1
ATOM 814 N N . THR A 1 101 ? 9.715 -3.521 2.534 1.00 93.75 101 THR A N 1
ATOM 815 C CA . THR A 1 101 ? 9.149 -2.208 2.843 1.00 93.75 101 THR A CA 1
ATOM 816 C C . THR A 1 101 ? 7.629 -2.209 2.716 1.00 93.75 101 THR A C 1
ATOM 818 O O . THR A 1 101 ? 6.960 -1.722 3.617 1.00 93.75 101 THR A O 1
ATOM 821 N N . LEU A 1 102 ? 7.083 -2.811 1.651 1.00 94.19 102 LEU A N 1
ATOM 822 C CA . LEU A 1 102 ? 5.639 -2.963 1.462 1.00 94.19 102 LEU A CA 1
ATOM 823 C C . LEU A 1 102 ? 4.995 -3.678 2.661 1.00 94.19 102 LEU A C 1
ATOM 825 O O . LEU A 1 102 ? 4.065 -3.150 3.261 1.00 94.19 102 LEU A O 1
ATOM 829 N N . PHE A 1 103 ? 5.509 -4.848 3.050 1.00 95.19 103 PHE A N 1
ATOM 830 C CA . PHE A 1 103 ? 4.973 -5.603 4.188 1.00 95.19 103 PHE A CA 1
ATOM 831 C C . PHE A 1 103 ? 5.080 -4.824 5.502 1.00 95.19 103 PHE A C 1
ATOM 833 O O . PHE A 1 103 ? 4.108 -4.756 6.254 1.00 95.19 103 PHE A O 1
ATOM 840 N N . THR A 1 104 ? 6.229 -4.204 5.768 1.00 94.88 104 THR A N 1
ATOM 841 C CA . THR A 1 104 ? 6.443 -3.425 6.992 1.00 94.88 104 THR A CA 1
ATOM 842 C C . THR A 1 104 ? 5.520 -2.210 7.060 1.00 94.88 104 THR A C 1
ATOM 844 O O . THR A 1 104 ? 4.999 -1.922 8.131 1.00 94.88 104 THR A O 1
ATOM 847 N N . GLU A 1 105 ? 5.251 -1.524 5.944 1.00 94.44 105 GLU A N 1
ATOM 848 C CA . GLU A 1 105 ? 4.296 -0.407 5.897 1.00 94.44 105 GLU A CA 1
ATOM 849 C C . GLU A 1 105 ? 2.879 -0.864 6.276 1.00 94.44 105 GLU A C 1
ATOM 851 O O . GLU A 1 105 ? 2.240 -0.236 7.120 1.00 94.44 105 GLU A O 1
ATOM 856 N N . TYR A 1 106 ? 2.410 -1.995 5.736 1.00 95.31 106 TYR A N 1
ATOM 857 C CA . TYR A 1 106 ? 1.117 -2.577 6.117 1.00 95.31 106 TYR A CA 1
ATOM 858 C C . TYR A 1 106 ? 1.065 -2.963 7.599 1.00 95.31 106 TYR A C 1
ATOM 860 O O . TYR A 1 106 ? 0.087 -2.656 8.281 1.00 95.31 106 TYR A O 1
ATOM 868 N N . LEU A 1 107 ? 2.117 -3.606 8.115 1.00 95.62 107 LEU A N 1
ATOM 869 C CA . LEU A 1 107 ? 2.200 -3.981 9.528 1.00 95.62 107 LEU A CA 1
ATOM 870 C C . LEU A 1 107 ? 2.234 -2.762 10.449 1.00 95.62 107 LEU A C 1
ATOM 872 O O . LEU A 1 107 ? 1.636 -2.796 11.520 1.00 95.62 107 LEU A O 1
ATOM 876 N N . LEU A 1 108 ? 2.895 -1.681 10.039 1.00 95.25 108 LEU A N 1
ATOM 877 C CA . LEU A 1 108 ? 2.975 -0.450 10.817 1.00 95.25 108 LEU A CA 1
ATOM 878 C C . LEU A 1 108 ? 1.612 0.244 10.893 1.00 95.25 108 LEU A C 1
ATOM 880 O O . LEU A 1 108 ? 1.186 0.617 11.983 1.00 95.25 108 LEU A O 1
ATOM 884 N N . ILE A 1 109 ? 0.892 0.343 9.771 1.00 94.56 109 ILE A N 1
ATOM 885 C CA . ILE A 1 109 ? -0.475 0.889 9.745 1.00 94.56 109 ILE A CA 1
ATOM 886 C C . ILE A 1 109 ? -1.406 0.028 10.609 1.00 94.56 109 ILE A C 1
ATOM 888 O O . ILE A 1 109 ? -2.143 0.565 11.436 1.00 94.56 109 ILE A O 1
ATOM 892 N N . LEU A 1 110 ? -1.333 -1.301 10.474 1.00 94.88 110 LEU A N 1
ATOM 893 C CA . LEU A 1 110 ? -2.099 -2.232 11.302 1.00 94.88 110 LEU A CA 1
ATOM 894 C C . LEU A 1 110 ? -1.776 -2.068 12.792 1.00 94.88 110 LEU A C 1
ATOM 896 O O . LEU A 1 110 ? -2.686 -1.992 13.612 1.00 94.88 110 LEU A O 1
ATOM 900 N N . GLY A 1 111 ? -0.495 -1.987 13.148 1.00 93.94 111 GLY A N 1
ATOM 901 C CA . GLY A 1 111 ? -0.049 -1.814 14.527 1.00 93.94 111 GLY A CA 1
ATOM 902 C C . GLY A 1 111 ? -0.588 -0.527 15.146 1.00 93.94 111 GLY A C 1
ATOM 903 O O . GLY A 1 111 ? -1.086 -0.553 16.270 1.00 93.94 111 GLY A O 1
ATOM 904 N N . VAL A 1 112 ? -0.566 0.580 14.396 1.00 92.56 112 VAL A N 1
ATOM 905 C CA . VAL A 1 112 ? -1.152 1.852 14.842 1.00 92.56 112 VAL A CA 1
ATOM 906 C C . VAL A 1 112 ? -2.667 1.736 15.008 1.00 92.56 112 VAL A C 1
ATOM 908 O O . VAL A 1 112 ? -3.204 2.162 16.030 1.00 92.56 112 VAL A O 1
ATOM 911 N N . LEU A 1 113 ? -3.357 1.119 14.048 1.00 92.62 113 LEU A N 1
ATOM 912 C CA . LEU A 1 113 ? -4.803 0.921 14.101 1.00 92.62 113 LEU A CA 1
ATOM 913 C C . LEU A 1 113 ? -5.225 0.096 15.329 1.00 92.62 113 LEU A C 1
ATOM 915 O O . LEU A 1 113 ? -6.114 0.507 16.077 1.00 92.62 113 LEU A O 1
ATOM 919 N N . LEU A 1 114 ? -4.570 -1.043 15.564 1.00 91.56 114 LEU A N 1
ATOM 920 C CA . LEU A 1 114 ? -4.868 -1.918 16.699 1.00 91.56 114 LEU A CA 1
ATOM 921 C C . LEU A 1 114 ? -4.511 -1.260 18.030 1.00 91.56 114 LEU A C 1
ATOM 923 O O . LEU A 1 114 ? -5.286 -1.367 18.976 1.00 91.56 114 LEU A O 1
ATOM 927 N N . PHE A 1 115 ? -3.392 -0.533 18.103 1.00 91.19 115 PHE A N 1
ATOM 928 C CA . PHE A 1 115 ? -3.017 0.197 19.310 1.00 91.19 115 PHE A CA 1
ATOM 929 C C . PHE A 1 115 ? -4.132 1.147 19.751 1.00 91.19 115 PHE A C 1
ATOM 931 O O . PHE A 1 115 ? -4.585 1.070 20.891 1.00 91.19 115 PHE A O 1
ATOM 938 N N . TYR A 1 116 ? -4.631 1.998 18.851 1.00 88.00 116 TYR A N 1
ATOM 939 C CA . TYR A 1 116 ? -5.720 2.920 19.186 1.00 88.00 116 TYR A CA 1
ATOM 940 C C . TYR A 1 116 ? -7.042 2.211 19.471 1.00 88.00 116 TYR A C 1
ATOM 942 O O . TYR A 1 116 ? -7.814 2.688 20.299 1.00 88.00 116 TYR A O 1
ATOM 950 N N . THR A 1 117 ? -7.282 1.065 18.840 1.00 88.00 117 THR A N 1
ATOM 951 C CA . THR A 1 117 ? -8.482 0.262 19.094 1.00 88.00 117 THR A CA 1
ATOM 952 C C . THR A 1 117 ? -8.485 -0.320 20.508 1.00 88.00 117 THR A C 1
ATOM 954 O O . THR A 1 117 ? -9.491 -0.229 21.197 1.00 88.00 117 THR A O 1
ATOM 957 N N . PHE A 1 118 ? -7.358 -0.867 20.975 1.00 87.00 118 PHE A N 1
ATOM 958 C CA . PHE A 1 118 ? -7.287 -1.542 22.277 1.00 87.00 118 PHE A CA 1
ATOM 959 C C . PHE A 1 118 ? -6.940 -0.630 23.459 1.00 87.00 118 PHE A C 1
ATOM 961 O O . PHE A 1 118 ? -7.168 -1.010 24.605 1.00 87.00 118 PHE A O 1
ATOM 968 N N . THR A 1 119 ? -6.372 0.555 23.219 1.00 85.50 119 THR A N 1
ATOM 969 C CA . THR A 1 119 ? -5.972 1.473 24.304 1.00 85.50 119 THR A CA 1
ATOM 970 C C . THR A 1 119 ? -6.993 2.567 24.597 1.00 85.50 119 THR A C 1
ATOM 972 O O . THR A 1 119 ? -6.961 3.160 25.677 1.00 85.50 119 THR A O 1
ATOM 975 N N . THR A 1 120 ? -7.919 2.832 23.674 1.00 81.38 120 THR A N 1
ATOM 976 C CA . THR A 1 120 ? -8.958 3.849 23.862 1.00 81.38 120 THR A CA 1
ATOM 977 C C . THR A 1 120 ? -10.161 3.242 24.581 1.00 81.38 120 THR A C 1
ATOM 979 O O . THR A 1 120 ? -10.637 2.165 24.232 1.00 81.38 120 THR A O 1
ATOM 982 N N . LYS A 1 121 ? -10.677 3.932 25.605 1.00 73.44 121 LYS A N 1
ATOM 983 C CA . LYS A 1 121 ? -11.849 3.464 26.360 1.00 73.44 121 LYS A CA 1
ATOM 984 C C . LYS A 1 121 ? -13.099 3.454 25.474 1.00 73.44 121 LYS A C 1
ATOM 986 O O . LYS A 1 121 ? -13.332 4.415 24.749 1.00 73.44 121 LYS A O 1
ATOM 991 N N . ASN A 1 122 ? -13.926 2.414 25.615 1.00 68.38 122 ASN A N 1
ATOM 992 C CA . ASN A 1 122 ? -15.204 2.230 24.906 1.00 68.38 122 ASN A CA 1
ATOM 993 C C . ASN A 1 122 ? -15.081 2.151 23.376 1.00 68.38 122 ASN A C 1
ATOM 995 O O . ASN A 1 122 ? -16.010 2.516 22.658 1.00 68.38 122 ASN A O 1
ATOM 999 N N . VAL A 1 123 ? -13.934 1.689 22.883 1.00 74.69 123 VAL A N 1
ATOM 1000 C CA . VAL A 1 123 ? -13.690 1.469 21.459 1.00 74.69 123 VAL A CA 1
ATOM 1001 C C . VAL A 1 123 ? -13.683 -0.031 21.179 1.00 74.69 123 VAL A C 1
ATOM 1003 O O . VAL A 1 123 ? -13.080 -0.804 21.920 1.00 74.69 123 VAL A O 1
ATOM 1006 N N . ASP A 1 124 ? -14.382 -0.435 20.122 1.00 80.19 124 ASP A N 1
ATOM 1007 C CA . ASP A 1 124 ? -14.497 -1.817 19.663 1.00 80.19 124 A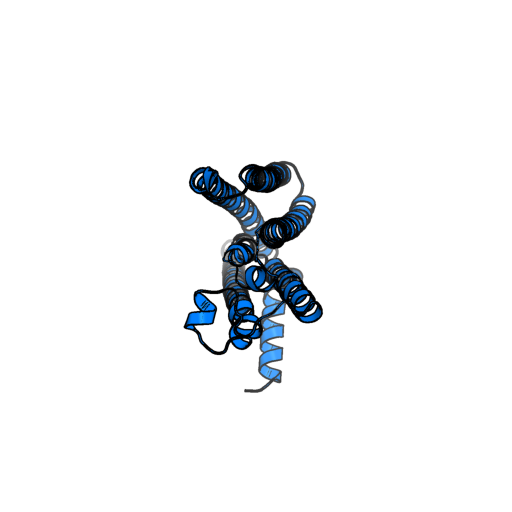SP A CA 1
ATOM 1008 C C . ASP A 1 124 ? -13.760 -2.026 18.328 1.00 80.19 124 ASP A C 1
ATOM 1010 O O . ASP A 1 124 ? -13.260 -1.093 17.690 1.00 80.19 124 ASP A O 1
ATOM 1014 N N . LEU A 1 125 ? -13.702 -3.272 17.859 1.00 83.75 125 LEU A N 1
ATOM 1015 C CA . LEU A 1 125 ? -13.169 -3.571 16.526 1.00 83.75 125 LEU A CA 1
ATOM 1016 C C . LEU A 1 125 ? -14.026 -2.967 15.393 1.00 83.75 125 LEU A C 1
ATOM 1018 O O . LEU A 1 125 ? -13.551 -2.832 14.265 1.00 83.75 125 LEU A O 1
ATOM 1022 N N . GLY A 1 126 ? -15.257 -2.538 15.682 1.00 80.50 126 GLY A N 1
ATOM 1023 C CA . GLY A 1 126 ? -16.100 -1.789 14.757 1.00 80.50 126 GLY A CA 1
ATOM 1024 C C . GLY A 1 126 ? -15.547 -0.411 14.414 1.00 80.50 126 GLY A C 1
ATOM 1025 O O . GLY A 1 126 ? -15.485 -0.025 13.241 1.00 80.50 126 GLY A O 1
ATOM 1026 N N . PHE A 1 127 ? -15.038 0.299 15.418 1.00 81.69 127 PHE A N 1
ATOM 1027 C CA . PHE A 1 127 ? -14.271 1.521 15.222 1.00 81.69 127 PHE A CA 1
ATOM 1028 C C . PHE A 1 127 ? -13.036 1.273 14.359 1.00 81.69 127 PHE A C 1
ATOM 1030 O O . PHE A 1 127 ? -12.789 2.052 13.439 1.00 81.69 127 PHE A O 1
ATOM 1037 N N . ALA A 1 128 ? -12.293 0.183 14.589 1.00 85.56 128 ALA A N 1
ATOM 1038 C CA . ALA A 1 128 ? -11.105 -0.148 13.799 1.00 85.56 128 ALA A CA 1
ATOM 1039 C C . ALA A 1 128 ? -11.425 -0.259 12.300 1.00 85.56 128 ALA A C 1
ATOM 1041 O O . ALA A 1 128 ? -10.710 0.298 11.472 1.00 85.56 128 ALA A O 1
ATOM 1042 N N . LEU A 1 129 ? -12.541 -0.895 11.939 1.00 86.94 129 LEU A N 1
ATOM 1043 C CA . LEU A 1 129 ? -12.986 -1.051 10.546 1.00 86.94 129 LEU A CA 1
ATOM 1044 C C . LEU A 1 129 ? -13.430 0.266 9.895 1.00 86.94 129 LEU A C 1
ATOM 1046 O O . LEU A 1 129 ? -13.411 0.415 8.667 1.00 86.94 129 LEU A O 1
ATOM 1050 N N . LYS A 1 130 ? -13.847 1.234 10.711 1.00 86.94 130 LYS A N 1
ATOM 1051 C CA . LYS A 1 130 ? -14.329 2.536 10.246 1.00 86.94 130 LYS A CA 1
ATOM 1052 C C . LYS A 1 130 ? -13.268 3.621 10.279 1.00 86.94 130 LYS A C 1
ATOM 1054 O O . LYS A 1 130 ? -13.413 4.602 9.552 1.00 86.94 130 LYS A O 1
ATOM 1059 N N . ASN A 1 131 ? -12.217 3.413 11.063 1.00 87.44 131 ASN A N 1
ATOM 1060 C CA . ASN A 1 131 ? -11.205 4.401 11.373 1.00 87.44 131 ASN A CA 1
ATOM 1061 C C . ASN A 1 131 ? -10.592 5.011 10.095 1.00 87.44 131 ASN A C 1
ATOM 1063 O O . ASN A 1 131 ? -10.227 4.257 9.182 1.00 87.44 131 ASN A O 1
ATOM 1067 N N . PRO A 1 132 ? -10.434 6.347 10.024 1.00 87.50 132 PRO A N 1
ATOM 1068 C CA . PRO A 1 132 ? -9.769 7.019 8.908 1.00 87.50 132 PRO A CA 1
ATOM 1069 C C . PRO A 1 132 ? -8.349 6.517 8.619 1.00 87.50 132 PRO A C 1
ATOM 1071 O O . PRO A 1 132 ? -7.922 6.570 7.469 1.00 87.50 132 PRO A O 1
ATOM 1074 N N . ILE A 1 133 ? -7.639 5.969 9.613 1.00 89.81 133 ILE A N 1
ATOM 1075 C CA . ILE A 1 133 ? -6.307 5.358 9.458 1.00 89.81 133 ILE A CA 1
ATOM 1076 C C . ILE A 1 133 ? -6.318 4.244 8.407 1.00 89.81 133 ILE A C 1
ATOM 1078 O O . ILE A 1 133 ? -5.308 4.045 7.738 1.00 89.81 133 ILE A O 1
ATOM 1082 N N . ASN A 1 134 ? -7.454 3.572 8.177 1.00 90.50 134 ASN A N 1
ATOM 1083 C CA . ASN A 1 134 ? -7.556 2.590 7.098 1.00 90.50 134 ASN A CA 1
ATOM 1084 C C . ASN A 1 134 ? -7.169 3.186 5.739 1.00 90.50 134 ASN A C 1
ATOM 1086 O O . ASN A 1 134 ? -6.518 2.508 4.952 1.00 90.50 134 ASN A O 1
ATOM 1090 N N . LEU A 1 135 ? -7.477 4.465 5.484 1.00 91.38 135 LEU A N 1
ATOM 1091 C CA . LEU A 1 135 ? -7.115 5.139 4.232 1.00 91.38 135 LEU A CA 1
ATOM 1092 C C . LEU A 1 135 ? -5.602 5.151 3.986 1.00 91.38 135 LEU A C 1
ATOM 1094 O O . LEU A 1 135 ? -5.177 5.222 2.836 1.00 91.38 135 LEU A O 1
ATOM 1098 N N . PHE A 1 136 ? -4.773 5.025 5.026 1.00 92.62 136 PHE A N 1
ATOM 1099 C CA . PHE A 1 136 ? -3.321 4.968 4.866 1.00 92.62 136 PHE A CA 1
ATOM 1100 C C . PHE A 1 136 ? -2.856 3.675 4.186 1.00 92.62 136 PHE A C 1
ATOM 1102 O O . PHE A 1 136 ? -1.791 3.678 3.571 1.00 92.62 136 PHE A O 1
ATOM 1109 N N . PHE A 1 137 ? -3.670 2.610 4.173 1.00 92.56 137 PHE A N 1
ATOM 1110 C CA . PHE A 1 137 ? -3.404 1.415 3.362 1.00 92.56 137 PHE A CA 1
ATOM 1111 C C . PHE A 1 137 ? -3.440 1.694 1.850 1.00 92.56 137 PHE A C 1
ATOM 1113 O O . PHE A 1 137 ? -2.976 0.863 1.070 1.00 92.56 137 PHE A O 1
ATOM 1120 N N . LEU A 1 138 ? -3.938 2.858 1.407 1.00 92.12 138 LEU A N 1
ATOM 1121 C CA . LEU A 1 138 ? -3.818 3.284 0.011 1.00 92.12 138 LEU A CA 1
ATOM 1122 C C . LEU A 1 138 ? -2.400 3.739 -0.344 1.00 92.12 138 LEU A C 1
ATOM 1124 O O . LEU A 1 138 ? -2.021 3.604 -1.505 1.00 92.12 138 LEU A O 1
ATOM 1128 N N . PHE A 1 139 ? -1.597 4.245 0.602 1.00 91.69 139 PHE A N 1
ATOM 1129 C CA . PHE A 1 139 ? -0.263 4.764 0.273 1.00 91.69 139 PHE A CA 1
ATOM 1130 C C . PHE A 1 139 ? 0.644 3.704 -0.365 1.00 91.69 139 PHE A C 1
ATOM 1132 O O . PHE A 1 139 ? 1.160 3.975 -1.453 1.00 91.69 139 PHE A O 1
ATOM 1139 N N . PRO A 1 140 ? 0.780 2.481 0.187 1.00 89.62 140 PRO A N 1
ATOM 1140 C CA . PRO A 1 140 ? 1.606 1.459 -0.453 1.00 89.62 140 PRO A CA 1
ATOM 1141 C C . PRO A 1 140 ? 1.083 1.025 -1.836 1.00 89.62 140 PRO A C 1
ATOM 1143 O O . PRO A 1 140 ? 1.862 0.698 -2.737 1.00 89.62 140 PRO A O 1
ATOM 1146 N N . ILE A 1 141 ? -0.237 1.079 -2.050 1.00 90.19 141 ILE A N 1
ATOM 1147 C CA . ILE A 1 141 ? -0.854 0.807 -3.357 1.00 90.19 141 ILE A CA 1
ATOM 1148 C C . ILE A 1 141 ? -0.500 1.924 -4.351 1.00 90.19 141 ILE A C 1
ATOM 1150 O O . ILE A 1 141 ? -0.088 1.640 -5.476 1.00 90.19 141 ILE A O 1
ATOM 1154 N N . ILE A 1 142 ? -0.585 3.191 -3.938 1.00 90.31 142 ILE A N 1
ATOM 1155 C CA . ILE A 1 142 ? -0.230 4.356 -4.762 1.00 90.31 142 ILE A CA 1
ATOM 1156 C C . ILE A 1 142 ? 1.261 4.349 -5.110 1.00 90.31 142 ILE A C 1
ATOM 1158 O O . ILE A 1 142 ? 1.621 4.604 -6.256 1.00 90.31 142 ILE A O 1
ATOM 1162 N N . TYR A 1 143 ? 2.141 3.980 -4.178 1.00 90.56 143 TYR A N 1
ATOM 1163 C CA . TYR A 1 143 ? 3.575 3.834 -4.448 1.00 90.56 143 TYR A CA 1
ATOM 1164 C C . TYR A 1 143 ? 3.866 2.858 -5.591 1.00 90.56 143 TYR A C 1
ATOM 1166 O O . TYR A 1 143 ? 4.790 3.067 -6.375 1.00 90.56 143 TYR A O 1
ATOM 1174 N N . SER A 1 144 ? 3.039 1.826 -5.752 1.00 88.56 144 SER A N 1
ATOM 1175 C CA . SER A 1 144 ? 3.188 0.849 -6.833 1.00 88.56 144 SER A CA 1
ATOM 1176 C C . SER A 1 144 ? 3.014 1.467 -8.228 1.00 88.56 144 SER A C 1
ATOM 1178 O O . SER A 1 144 ? 3.621 0.976 -9.184 1.00 88.56 144 SER A O 1
ATOM 1180 N N . LEU A 1 145 ? 2.237 2.556 -8.344 1.00 89.00 145 LEU A N 1
ATOM 1181 C CA . LEU A 1 145 ? 2.102 3.346 -9.574 1.00 89.00 145 LEU A CA 1
ATOM 1182 C C . LEU A 1 145 ? 3.441 3.966 -9.969 1.00 89.00 145 LEU A C 1
ATOM 1184 O O . LEU A 1 145 ? 3.876 3.814 -11.106 1.00 89.00 145 LEU A O 1
ATOM 1188 N N . LEU A 1 146 ? 4.100 4.621 -9.010 1.00 87.88 146 LEU A N 1
ATOM 1189 C CA . LEU A 1 146 ? 5.376 5.305 -9.216 1.00 87.88 146 LEU A CA 1
ATOM 1190 C C . LEU A 1 146 ? 6.495 4.319 -9.562 1.00 87.88 146 LEU A C 1
ATOM 1192 O O . LEU A 1 146 ? 7.384 4.647 -10.335 1.00 87.88 146 LEU A O 1
ATOM 1196 N N . GLN A 1 147 ? 6.442 3.100 -9.023 1.00 86.00 147 GLN A N 1
ATOM 1197 C CA . GLN A 1 147 ? 7.432 2.055 -9.291 1.00 86.00 147 GLN A CA 1
ATOM 1198 C C . GLN A 1 147 ? 7.180 1.257 -10.580 1.00 86.00 147 GLN A C 1
ATOM 1200 O O . GLN A 1 147 ? 7.976 0.374 -10.893 1.00 86.00 147 GLN A O 1
ATOM 1205 N N . PHE A 1 148 ? 6.073 1.496 -11.294 1.00 83.75 148 PHE A N 1
ATOM 1206 C CA . PHE A 1 148 ? 5.633 0.696 -12.449 1.00 83.75 148 PHE A CA 1
ATOM 1207 C C . PHE A 1 148 ? 5.471 -0.811 -12.160 1.00 83.75 148 PHE A C 1
ATOM 1209 O O . PHE A 1 148 ? 5.546 -1.654 -13.058 1.00 83.75 148 PHE A O 1
ATOM 1216 N N . LYS A 1 149 ? 5.204 -1.187 -10.902 1.00 85.12 149 LYS A N 1
ATOM 1217 C CA . LYS A 1 149 ? 5.112 -2.592 -10.471 1.00 85.12 149 LYS A CA 1
ATOM 1218 C C . LYS A 1 149 ? 3.672 -3.013 -10.222 1.00 85.12 149 LYS A C 1
ATOM 1220 O O . LYS A 1 149 ? 3.191 -3.013 -9.094 1.00 85.12 149 LYS A O 1
ATOM 1225 N N . ILE A 1 150 ? 3.013 -3.510 -11.269 1.00 87.25 150 ILE A N 1
ATOM 1226 C CA . ILE A 1 150 ? 1.628 -4.006 -11.173 1.00 87.25 150 ILE A CA 1
ATOM 1227 C C . ILE A 1 150 ? 1.459 -5.137 -10.142 1.00 87.25 150 ILE A C 1
ATOM 1229 O O . ILE A 1 150 ? 0.432 -5.230 -9.480 1.00 87.25 150 ILE A O 1
ATOM 1233 N N . ARG A 1 151 ? 2.493 -5.968 -9.938 1.00 89.12 151 ARG A N 1
ATOM 1234 C CA . ARG A 1 151 ? 2.473 -7.034 -8.921 1.00 89.12 151 ARG A CA 1
ATOM 1235 C C . ARG A 1 151 ? 2.272 -6.480 -7.511 1.00 89.12 151 ARG A C 1
ATOM 1237 O O . ARG A 1 151 ? 1.588 -7.110 -6.715 1.00 89.12 151 ARG A O 1
ATOM 1244 N N . PHE A 1 152 ? 2.839 -5.313 -7.208 1.00 90.88 152 PHE A N 1
ATOM 1245 C CA . PHE A 1 152 ? 2.729 -4.714 -5.879 1.00 90.88 152 PHE A CA 1
ATOM 1246 C C . PHE A 1 152 ? 1.327 -4.178 -5.612 1.00 90.88 152 PHE A C 1
ATOM 1248 O O . PHE A 1 152 ? 0.865 -4.269 -4.483 1.00 90.88 152 PHE A O 1
ATOM 1255 N N . VAL A 1 153 ? 0.619 -3.727 -6.652 1.00 92.44 153 VAL A N 1
ATOM 1256 C CA . VAL A 1 153 ? -0.788 -3.320 -6.542 1.00 92.44 153 VAL A CA 1
ATOM 1257 C C . VAL A 1 153 ? -1.640 -4.486 -6.043 1.00 92.44 153 VAL A C 1
ATOM 1259 O O . VAL A 1 153 ? -2.379 -4.341 -5.074 1.00 92.44 153 VAL A O 1
ATOM 1262 N N . PHE A 1 154 ? -1.496 -5.662 -6.660 1.00 92.81 154 PHE A N 1
ATOM 1263 C CA . PHE A 1 154 ? -2.262 -6.847 -6.273 1.00 92.81 154 PHE A CA 1
ATOM 1264 C C . PHE A 1 154 ? -1.825 -7.432 -4.930 1.00 92.81 154 PHE A C 1
ATOM 1266 O O . PHE A 1 154 ? -2.681 -7.854 -4.159 1.00 92.81 154 PHE A O 1
ATOM 1273 N N . ILE A 1 155 ? -0.524 -7.427 -4.620 1.00 93.88 155 ILE A N 1
ATOM 1274 C CA . ILE A 1 155 ? -0.035 -7.849 -3.298 1.00 93.88 155 ILE A CA 1
ATOM 1275 C C . ILE A 1 155 ? -0.560 -6.905 -2.213 1.00 93.88 155 ILE A C 1
ATOM 1277 O O . ILE A 1 155 ? -1.053 -7.379 -1.197 1.00 93.88 155 ILE A O 1
ATOM 1281 N N . GLY A 1 156 ? -0.518 -5.590 -2.434 1.00 93.62 156 GLY A N 1
ATOM 1282 C CA . GLY A 1 156 ? -1.067 -4.602 -1.507 1.00 93.62 156 GLY A CA 1
ATOM 1283 C C . GLY A 1 156 ? -2.573 -4.769 -1.311 1.00 93.62 156 GLY A C 1
ATOM 1284 O O . GLY A 1 156 ? -3.044 -4.829 -0.178 1.00 93.62 156 GLY A O 1
ATOM 1285 N N . LEU A 1 157 ? -3.335 -4.940 -2.395 1.00 95.19 157 LEU A N 1
ATOM 1286 C CA . LEU A 1 157 ? -4.772 -5.217 -2.314 1.00 95.19 157 LEU A CA 1
ATOM 1287 C C . LEU A 1 157 ? -5.062 -6.505 -1.528 1.00 95.19 157 LEU A C 1
ATOM 1289 O O . LEU A 1 157 ? -5.938 -6.514 -0.667 1.00 95.19 157 LEU A O 1
ATOM 1293 N N . PHE A 1 158 ? -4.306 -7.573 -1.789 1.00 95.62 158 PHE A N 1
ATOM 1294 C CA . PHE A 1 158 ? -4.434 -8.831 -1.061 1.00 95.62 158 PHE A CA 1
ATOM 1295 C C . PHE A 1 158 ? -4.123 -8.662 0.431 1.00 95.62 158 PHE A C 1
ATOM 1297 O O . PHE A 1 158 ? -4.894 -9.130 1.261 1.00 95.62 158 PHE A O 1
ATOM 1304 N N . LEU A 1 159 ? -3.041 -7.959 0.784 1.00 95.31 159 LEU A N 1
ATOM 1305 C CA . LEU A 1 159 ? -2.689 -7.677 2.179 1.00 95.31 159 LEU A CA 1
ATOM 1306 C C . LEU A 1 159 ? -3.748 -6.831 2.877 1.00 95.31 159 LEU A C 1
ATOM 1308 O O . LEU A 1 159 ? -4.108 -7.129 4.013 1.00 95.31 159 LEU A O 1
ATOM 1312 N N . PHE A 1 160 ? -4.279 -5.818 2.192 1.00 95.06 160 PHE A N 1
ATOM 1313 C CA . PHE A 1 160 ? -5.382 -5.018 2.704 1.00 95.06 160 PHE A CA 1
ATOM 1314 C C . PHE A 1 160 ? -6.600 -5.897 3.010 1.00 95.06 160 PHE A C 1
ATOM 1316 O O . PHE A 1 160 ? -7.114 -5.838 4.121 1.00 95.06 160 PHE A O 1
ATOM 1323 N N . TYR A 1 161 ? -7.028 -6.751 2.077 1.00 95.25 161 TYR A N 1
ATOM 1324 C CA . TYR A 1 161 ? -8.153 -7.664 2.303 1.00 95.25 161 TYR A CA 1
ATOM 1325 C C . TYR A 1 161 ? -7.886 -8.667 3.410 1.00 95.25 161 TYR A C 1
ATOM 1327 O O . TYR A 1 161 ? -8.752 -8.869 4.257 1.00 95.25 161 TYR A O 1
ATOM 1335 N N . LEU A 1 162 ? -6.692 -9.253 3.441 1.00 95.56 162 LEU A N 1
ATOM 1336 C CA . LEU A 1 162 ? -6.305 -10.176 4.494 1.00 95.56 162 LEU A CA 1
ATOM 1337 C C . LEU A 1 162 ? -6.438 -9.503 5.861 1.00 95.56 162 LEU A C 1
ATOM 1339 O O . LEU A 1 162 ? -7.083 -10.053 6.745 1.00 95.56 162 LEU A O 1
ATOM 1343 N N . ILE A 1 163 ? -5.890 -8.299 6.023 1.00 94.75 163 ILE A N 1
ATOM 1344 C CA . ILE A 1 163 ? -5.947 -7.547 7.279 1.00 94.75 163 ILE A CA 1
ATOM 1345 C C . ILE A 1 163 ? -7.385 -7.139 7.611 1.00 94.75 163 ILE A C 1
ATOM 1347 O O . ILE A 1 163 ? -7.870 -7.422 8.705 1.00 94.75 163 ILE A O 1
ATOM 1351 N N . TYR A 1 164 ? -8.078 -6.505 6.667 1.00 94.12 164 TYR A N 1
ATOM 1352 C CA . TYR A 1 164 ? -9.408 -5.943 6.872 1.00 94.12 164 TYR A CA 1
ATOM 1353 C C . TYR A 1 164 ? -10.436 -7.021 7.223 1.00 94.12 164 TYR A C 1
ATOM 1355 O O . TYR A 1 164 ? -11.138 -6.911 8.229 1.00 94.12 164 TYR A O 1
ATOM 1363 N N . TYR A 1 165 ? -10.490 -8.103 6.440 1.00 94.56 165 TYR A N 1
ATOM 1364 C CA . TYR A 1 165 ? -11.415 -9.201 6.701 1.00 94.56 165 TYR A CA 1
ATOM 1365 C C . TYR A 1 165 ? -10.997 -10.046 7.907 1.00 94.56 165 TYR A C 1
ATOM 1367 O O . TYR A 1 165 ? -11.876 -10.597 8.561 1.00 94.56 165 TYR A O 1
ATOM 1375 N N . SER A 1 166 ? -9.709 -10.098 8.273 1.00 93.81 166 SER A N 1
ATOM 1376 C CA . SER A 1 166 ? -9.296 -10.707 9.548 1.00 93.81 166 SER A CA 1
ATOM 1377 C C . SER A 1 166 ? -9.816 -9.914 10.746 1.00 93.81 166 SER A C 1
ATOM 1379 O O . SER A 1 166 ? -10.348 -10.510 11.678 1.00 93.81 166 SER A O 1
ATOM 1381 N N . ILE A 1 167 ? -9.727 -8.577 10.718 1.00 92.19 167 ILE A N 1
ATOM 1382 C CA . ILE A 1 167 ? -10.301 -7.722 11.771 1.00 92.19 167 ILE A CA 1
ATOM 1383 C C . ILE A 1 167 ? -11.817 -7.925 11.838 1.00 92.19 167 ILE A C 1
ATOM 1385 O O . ILE A 1 167 ? -12.349 -8.142 12.924 1.00 92.19 167 ILE A O 1
ATOM 1389 N N . LEU A 1 168 ? -12.502 -7.915 10.688 1.00 91.94 168 LEU A N 1
ATOM 1390 C CA . LEU A 1 168 ? -13.945 -8.150 10.621 1.00 91.94 168 LEU A CA 1
ATOM 1391 C C . LEU A 1 168 ? -14.325 -9.519 11.193 1.00 91.94 168 LEU A C 1
ATOM 1393 O O . LEU A 1 168 ? -15.249 -9.610 11.995 1.00 91.94 168 LEU A O 1
ATOM 1397 N N . TRP A 1 169 ? -13.600 -10.570 10.816 1.00 92.06 169 TRP A N 1
ATOM 1398 C CA . TRP A 1 169 ? -13.825 -11.924 11.311 1.00 92.06 169 TRP A CA 1
ATOM 1399 C C . TRP A 1 169 ? -13.688 -12.005 12.832 1.00 92.06 169 TRP A C 1
ATOM 1401 O O . TRP A 1 169 ? -14.584 -12.515 13.505 1.00 92.06 169 TRP A O 1
ATOM 1411 N N . VAL A 1 170 ? -12.604 -11.451 13.387 1.00 91.62 170 VAL A N 1
ATOM 1412 C CA . VAL A 1 170 ? -12.390 -11.413 14.840 1.00 91.62 170 VAL A CA 1
ATOM 1413 C C . VAL A 1 170 ? -13.520 -10.639 15.523 1.00 91.62 170 VAL A C 1
ATOM 1415 O O . VAL A 1 170 ? -14.092 -11.133 16.493 1.00 91.62 170 VAL A O 1
ATOM 1418 N N . ALA A 1 171 ? -13.912 -9.488 14.977 1.00 89.50 171 ALA A N 1
ATOM 1419 C CA . ALA A 1 171 ? -14.971 -8.652 15.531 1.00 89.50 171 ALA A CA 1
ATOM 1420 C C . ALA A 1 171 ? -16.336 -9.357 15.569 1.00 89.50 171 ALA A C 1
ATOM 1422 O O . ALA A 1 171 ? -17.039 -9.298 16.580 1.00 89.50 171 ALA A O 1
ATOM 1423 N N . VAL A 1 172 ? -16.685 -10.070 14.492 1.00 89.56 172 VAL A N 1
ATOM 1424 C CA . VAL A 1 172 ? -17.899 -10.895 14.418 1.00 89.56 172 VAL A CA 1
ATOM 1425 C C . VAL A 1 172 ? -17.825 -12.045 15.421 1.00 89.56 172 VAL A C 1
ATOM 1427 O O . VAL A 1 172 ? -18.776 -12.263 16.166 1.00 89.56 172 VAL A O 1
ATOM 1430 N N . SER A 1 173 ? -16.692 -12.752 15.487 1.00 89.94 173 SER A N 1
ATOM 1431 C CA . SER A 1 173 ? -16.525 -13.914 16.372 1.00 89.94 173 SER A CA 1
ATOM 1432 C C . SER A 1 173 ? -16.609 -13.568 17.862 1.00 89.94 173 SER A C 1
ATOM 1434 O O . SER A 1 173 ? -17.057 -14.385 18.659 1.00 89.94 173 SER A O 1
ATOM 1436 N N . GLN A 1 174 ? -16.217 -12.347 18.234 1.00 87.00 174 GLN A N 1
ATOM 1437 C CA . GLN A 1 174 ? -16.262 -11.850 19.610 1.00 87.00 174 GLN A CA 1
ATOM 1438 C C . GLN A 1 174 ? -17.577 -11.129 19.944 1.00 87.00 174 GLN A C 1
ATOM 1440 O O . GLN A 1 174 ? -17.730 -10.639 21.060 1.00 87.00 174 GLN A O 1
ATOM 1445 N N . GLY A 1 175 ? -18.517 -11.033 18.994 1.00 82.25 175 GLY A N 1
ATOM 1446 C CA . GLY A 1 175 ? -19.795 -10.348 19.196 1.00 82.25 175 GLY A CA 1
ATOM 1447 C C . GLY A 1 175 ? -19.656 -8.848 19.473 1.00 82.25 175 GLY A C 1
ATOM 1448 O O . GLY A 1 175 ? -20.534 -8.256 20.090 1.00 82.25 175 GLY A O 1
ATOM 1449 N N . GLN A 1 176 ? -18.559 -8.226 19.031 1.00 82.00 176 GLN A N 1
ATOM 1450 C CA . GLN A 1 176 ? -18.239 -6.822 19.319 1.00 82.00 176 GLN A CA 1
ATOM 1451 C C . GLN A 1 176 ? -18.888 -5.833 18.342 1.00 82.00 176 GLN A C 1
ATOM 1453 O O . GLN A 1 176 ? -18.584 -4.647 18.387 1.00 82.00 176 GLN A O 1
ATOM 1458 N N . LEU A 1 177 ? -19.739 -6.302 17.425 1.00 83.25 177 LEU A N 1
ATOM 1459 C CA . LEU A 1 177 ? -20.326 -5.465 16.382 1.00 83.25 177 LEU A CA 1
ATOM 1460 C C . LEU A 1 177 ? -21.781 -5.121 16.683 1.00 83.25 177 LEU A C 1
ATOM 1462 O O . LEU A 1 177 ? -22.639 -6.000 16.745 1.00 83.25 177 LEU A O 1
ATOM 1466 N N . ILE A 1 178 ? -22.060 -3.822 16.784 1.00 84.12 178 ILE A N 1
ATOM 1467 C CA . ILE A 1 178 ? -23.421 -3.287 16.854 1.00 84.12 178 ILE A CA 1
ATOM 1468 C C . ILE A 1 178 ? -23.824 -2.812 15.459 1.00 84.12 178 ILE A C 1
ATOM 1470 O O . ILE A 1 178 ? -23.233 -1.885 14.900 1.00 84.12 178 ILE A O 1
ATOM 1474 N N . TYR A 1 179 ? -24.837 -3.453 14.882 1.00 86.00 179 TYR A N 1
ATOM 1475 C CA . TYR A 1 179 ? -25.314 -3.136 13.538 1.00 86.00 179 TYR A CA 1
ATOM 1476 C C . TYR A 1 179 ? -26.366 -2.027 13.556 1.00 86.00 179 TYR A C 1
ATOM 1478 O O . TYR A 1 179 ? -27.242 -1.993 14.417 1.00 86.00 179 TYR A O 1
ATOM 1486 N N . THR A 1 180 ? -26.316 -1.146 12.559 1.00 85.12 180 THR A N 1
ATOM 1487 C CA . THR A 1 180 ? -27.333 -0.120 12.315 1.00 85.12 180 THR A CA 1
ATOM 1488 C C . THR A 1 180 ? -27.753 -0.108 10.849 1.00 85.12 180 THR A C 1
ATOM 1490 O O . THR A 1 180 ? -26.971 -0.440 9.958 1.00 85.12 180 THR A O 1
ATOM 1493 N N . LYS A 1 181 ? -29.003 0.293 10.607 1.00 84.38 181 LYS A N 1
ATOM 1494 C CA . LYS A 1 181 ? -29.538 0.599 9.270 1.00 84.38 181 LYS A CA 1
ATOM 1495 C C . LYS A 1 181 ? -29.605 2.102 8.995 1.00 84.38 181 LYS A C 1
ATOM 1497 O O . LYS A 1 181 ? -29.808 2.501 7.856 1.00 84.38 181 LYS A O 1
ATOM 1502 N N . ASP A 1 182 ? -29.454 2.924 10.031 1.00 86.50 182 ASP A N 1
ATOM 1503 C CA . ASP A 1 182 ? -29.480 4.375 9.906 1.00 86.50 182 ASP A CA 1
ATOM 1504 C C . ASP A 1 182 ? -28.086 4.922 9.574 1.00 86.50 182 ASP A C 1
ATOM 1506 O O . ASP A 1 182 ? -27.107 4.649 10.279 1.00 86.50 182 ASP A O 1
ATOM 1510 N N . TRP A 1 183 ? -28.018 5.728 8.513 1.00 82.62 183 TRP A N 1
ATOM 1511 C CA . TRP A 1 183 ? -26.786 6.352 8.042 1.00 82.62 183 TRP A CA 1
ATOM 1512 C C . TRP A 1 183 ? -26.239 7.375 9.043 1.00 82.62 183 TRP A C 1
ATOM 1514 O O . TRP A 1 183 ? -25.028 7.449 9.246 1.00 82.62 183 TRP A O 1
ATOM 1524 N N . GLY A 1 184 ? -27.112 8.133 9.716 1.00 83.69 184 GLY A N 1
ATOM 1525 C CA . GLY A 1 184 ? -26.695 9.127 10.710 1.00 83.69 184 GLY A CA 1
ATOM 1526 C C . GLY A 1 184 ? -25.956 8.477 11.879 1.00 83.69 184 GLY A C 1
ATOM 1527 O O . GLY A 1 184 ? -24.839 8.869 12.226 1.00 83.69 184 GLY A O 1
ATOM 1528 N N . SER A 1 185 ? -26.539 7.410 12.418 1.00 80.81 185 SER A N 1
ATOM 1529 C CA . SER A 1 185 ? -25.961 6.578 13.477 1.00 80.81 185 SER A CA 1
ATOM 1530 C C . SER A 1 185 ? -24.695 5.836 13.032 1.00 80.81 185 SER A C 1
ATOM 1532 O O . SER A 1 185 ? -23.796 5.604 13.842 1.00 80.81 185 SER A O 1
ATOM 1534 N N . TYR A 1 186 ? -24.597 5.479 11.747 1.00 83.31 186 TYR A N 1
ATOM 1535 C CA . TYR A 1 186 ? -23.378 4.921 11.167 1.00 83.31 186 TYR A CA 1
ATOM 1536 C C . TYR A 1 186 ? -22.256 5.963 11.108 1.00 83.31 186 TYR A C 1
ATOM 1538 O O . TYR A 1 186 ? -21.146 5.680 11.531 1.00 83.31 186 TYR A O 1
ATOM 1546 N N . VAL A 1 187 ? -22.493 7.179 10.626 1.00 80.50 187 VAL A N 1
ATOM 1547 C CA . VAL A 1 187 ? -21.413 8.173 10.478 1.00 80.50 187 VAL A CA 1
ATOM 1548 C C . VAL A 1 187 ? -20.948 8.723 11.829 1.00 80.50 187 VAL A C 1
ATOM 1550 O O . VAL A 1 187 ? -19.753 8.928 12.028 1.00 80.50 187 VAL A O 1
ATOM 1553 N N . SER A 1 188 ? -21.878 8.949 12.756 1.00 77.56 188 SER A N 1
ATOM 1554 C CA . SER A 1 188 ? -21.603 9.637 14.025 1.00 77.56 188 SER A CA 1
ATOM 1555 C C . SER A 1 188 ? -21.142 8.725 15.167 1.00 77.56 188 SER A C 1
ATOM 1557 O O . SER A 1 188 ? -20.568 9.219 16.135 1.00 77.56 188 SER A O 1
ATOM 1559 N N . GLY A 1 189 ? -21.384 7.413 15.076 1.00 71.56 189 GLY A N 1
ATOM 1560 C CA . GLY A 1 189 ? -21.181 6.474 16.183 1.00 71.56 189 GLY A CA 1
ATOM 1561 C C . GLY A 1 189 ? -20.272 5.280 15.867 1.00 71.56 189 GLY A C 1
ATOM 1562 O O . GLY A 1 189 ? -19.719 5.176 14.771 1.00 71.56 189 GLY A O 1
ATOM 1563 N N . PRO A 1 190 ? -20.125 4.334 16.812 1.00 73.81 190 PRO A N 1
ATOM 1564 C CA . PRO A 1 190 ? -19.394 3.079 16.602 1.00 73.81 190 PRO A CA 1
ATOM 1565 C C . PRO A 1 190 ? -20.177 2.075 15.741 1.00 73.81 190 PRO A C 1
ATOM 1567 O O . PRO A 1 190 ? -19.586 1.178 15.148 1.00 73.81 190 PRO A O 1
ATOM 1570 N N . ASN A 1 191 ? -21.492 2.272 15.600 1.00 83.12 191 ASN A N 1
ATOM 1571 C CA . ASN A 1 191 ? -22.386 1.363 14.889 1.00 83.12 191 ASN A CA 1
ATOM 1572 C C . ASN A 1 191 ? -21.966 1.138 13.434 1.00 83.12 191 ASN A C 1
ATOM 1574 O O . ASN A 1 191 ? -21.453 2.034 12.760 1.00 83.12 191 ASN A O 1
ATOM 1578 N N . ILE A 1 192 ? -22.241 -0.060 12.935 1.00 84.94 192 ILE A N 1
ATOM 1579 C CA . ILE A 1 192 ? -21.765 -0.545 11.645 1.00 84.94 192 ILE A CA 1
ATOM 1580 C C . ILE A 1 192 ? -22.918 -0.767 10.684 1.00 84.94 192 ILE A C 1
ATOM 1582 O O . ILE A 1 192 ? -23.913 -1.402 11.027 1.00 84.94 192 ILE A O 1
ATOM 1586 N N . LEU A 1 193 ? -22.725 -0.320 9.448 1.00 88.06 193 LEU A N 1
ATOM 1587 C CA . LEU A 1 193 ? -23.581 -0.665 8.329 1.00 88.06 193 LEU A CA 1
ATOM 1588 C C . LEU A 1 193 ? -22.922 -1.810 7.547 1.00 88.06 193 LEU A C 1
ATOM 1590 O O . LEU A 1 193 ? -21.805 -1.671 7.047 1.00 88.06 193 LEU A O 1
ATOM 1594 N N . ILE A 1 194 ? -23.600 -2.960 7.484 1.00 86.19 194 ILE A N 1
ATOM 1595 C CA . ILE A 1 194 ? -23.049 -4.210 6.924 1.00 86.19 194 ILE A CA 1
ATOM 1596 C C . ILE A 1 194 ? -22.623 -4.020 5.467 1.00 86.19 194 ILE A C 1
ATOM 1598 O O . ILE A 1 194 ? -21.533 -4.433 5.081 1.00 86.19 194 ILE A O 1
ATOM 1602 N N . GLU A 1 195 ? -23.469 -3.369 4.672 1.00 86.69 195 GLU A N 1
ATOM 1603 C CA . GLU A 1 195 ? -23.237 -3.135 3.245 1.00 86.69 195 GLU A CA 1
ATOM 1604 C C . GLU A 1 195 ? -21.969 -2.295 3.014 1.00 86.69 195 GLU A C 1
ATOM 1606 O O . GLU A 1 195 ? -21.152 -2.632 2.153 1.00 86.69 195 GLU A O 1
ATOM 1611 N N . ASP A 1 196 ? -21.740 -1.258 3.828 1.00 86.19 196 ASP A N 1
ATOM 1612 C CA . ASP A 1 196 ? -20.549 -0.414 3.697 1.00 86.19 196 ASP A CA 1
ATOM 1613 C C . ASP A 1 196 ? -19.271 -1.131 4.154 1.00 86.19 196 ASP A C 1
ATOM 1615 O O . ASP A 1 196 ? -18.229 -1.018 3.514 1.00 86.19 196 ASP A O 1
ATOM 1619 N N . ILE A 1 197 ? -19.333 -1.916 5.230 1.00 87.44 197 ILE A N 1
ATOM 1620 C CA . ILE A 1 197 ? -18.150 -2.619 5.747 1.00 87.44 197 ILE A CA 1
ATOM 1621 C C . ILE A 1 197 ? -17.764 -3.813 4.878 1.00 87.44 197 ILE A C 1
ATOM 1623 O O . ILE A 1 197 ? -16.583 -4.036 4.634 1.00 87.44 197 ILE A O 1
ATOM 1627 N N . VAL A 1 198 ? -18.731 -4.578 4.376 1.00 88.31 198 VAL A N 1
ATOM 1628 C CA . VAL A 1 198 ? -18.430 -5.767 3.570 1.00 88.31 198 VAL A CA 1
ATOM 1629 C C . VAL A 1 198 ? -18.059 -5.390 2.138 1.00 88.31 198 VAL A C 1
ATOM 1631 O O . VAL A 1 198 ? -17.111 -5.961 1.595 1.00 88.31 198 VAL A O 1
ATOM 1634 N N . ALA A 1 199 ? -18.786 -4.445 1.534 1.00 87.62 199 ALA A N 1
ATOM 1635 C CA . ALA A 1 199 ? -18.656 -4.120 0.116 1.00 87.62 199 ALA A CA 1
ATOM 1636 C C . ALA A 1 199 ? -18.193 -2.681 -0.143 1.00 87.62 199 ALA A C 1
ATOM 1638 O O . ALA A 1 199 ? -17.333 -2.483 -0.997 1.00 87.62 199 ALA A O 1
ATOM 1639 N N . GLY A 1 200 ? -18.713 -1.688 0.583 1.00 87.25 200 GLY A N 1
ATOM 1640 C CA . GLY A 1 200 ? -18.418 -0.269 0.341 1.00 87.25 200 GLY A CA 1
ATOM 1641 C C . GLY A 1 200 ? -16.933 0.071 0.469 1.00 87.25 200 GLY A C 1
ATOM 1642 O O . GLY A 1 200 ? -16.259 0.347 -0.529 1.00 87.25 200 GLY A O 1
ATOM 1643 N N . LYS A 1 201 ? -16.385 -0.005 1.686 1.00 87.19 201 LYS A N 1
ATOM 1644 C CA . LYS A 1 201 ? -14.973 0.299 1.952 1.00 87.19 201 LYS A CA 1
ATOM 1645 C C . LYS A 1 201 ? -14.047 -0.622 1.158 1.00 87.19 201 LYS A C 1
ATOM 1647 O O . LYS A 1 201 ? -13.249 -0.075 0.400 1.00 87.19 201 LYS A O 1
ATOM 1652 N N . PRO A 1 202 ? -14.139 -1.968 1.220 1.00 91.56 202 PRO A N 1
ATOM 1653 C CA . PRO A 1 202 ? -13.246 -2.835 0.446 1.00 91.56 202 PRO A CA 1
ATOM 1654 C C . PRO A 1 202 ? -13.370 -2.653 -1.071 1.00 91.56 202 PRO A C 1
ATOM 1656 O O . PRO A 1 202 ? -12.377 -2.791 -1.793 1.00 91.56 202 PRO A O 1
ATOM 1659 N N . GLY A 1 203 ? -14.564 -2.303 -1.554 1.00 92.19 203 GLY A N 1
ATOM 1660 C CA . GLY A 1 203 ? -14.833 -1.979 -2.951 1.00 92.19 203 GLY A CA 1
ATOM 1661 C C . GLY A 1 203 ? -14.116 -0.713 -3.411 1.00 92.19 203 GLY A C 1
ATOM 1662 O O . GLY A 1 203 ? -13.585 -0.689 -4.518 1.00 92.19 203 GLY A O 1
ATOM 1663 N N . LEU A 1 204 ? -13.986 0.309 -2.558 1.00 91.62 204 LEU A N 1
ATOM 1664 C CA . LEU A 1 204 ? -13.180 1.491 -2.883 1.00 91.62 204 LEU A CA 1
ATOM 1665 C C . LEU A 1 204 ? -11.710 1.119 -3.126 1.00 91.62 204 LEU A C 1
ATOM 1667 O O . LEU A 1 204 ? -11.147 1.519 -4.146 1.00 91.62 204 LEU A O 1
ATOM 1671 N N . TYR A 1 205 ? -11.097 0.306 -2.257 1.00 92.44 205 TYR A N 1
ATOM 1672 C CA . TYR A 1 205 ? -9.709 -0.152 -2.458 1.00 92.44 205 TYR A CA 1
ATOM 1673 C C . TYR A 1 205 ? -9.565 -0.974 -3.736 1.00 92.44 205 TYR A C 1
ATOM 1675 O O . TYR A 1 205 ? -8.582 -0.803 -4.458 1.00 92.44 205 TYR A O 1
ATOM 1683 N N . PHE A 1 206 ? -10.554 -1.814 -4.055 1.00 94.38 206 PHE A N 1
ATOM 1684 C CA . PHE A 1 206 ? -10.594 -2.539 -5.323 1.00 94.38 206 PHE A CA 1
ATOM 1685 C C . PHE A 1 206 ? -10.584 -1.586 -6.517 1.00 94.38 206 PHE A C 1
ATOM 1687 O O . PHE A 1 206 ? -9.741 -1.711 -7.405 1.00 94.38 206 PHE A O 1
ATOM 1694 N N . CYS A 1 207 ? -11.483 -0.600 -6.527 1.00 93.38 207 CYS A N 1
ATOM 1695 C CA . CYS A 1 207 ? -11.584 0.389 -7.595 1.00 93.38 207 CYS A CA 1
ATOM 1696 C C . CYS A 1 207 ? -10.270 1.162 -7.773 1.00 93.38 207 CYS A C 1
ATOM 1698 O O . CYS A 1 207 ? -9.782 1.284 -8.899 1.00 93.38 207 CYS A O 1
ATOM 1700 N N . PHE A 1 208 ? -9.648 1.615 -6.679 1.00 92.25 208 PHE A N 1
ATOM 1701 C CA . PHE A 1 208 ? -8.343 2.280 -6.725 1.00 92.25 208 PHE A CA 1
ATOM 1702 C C . PHE A 1 208 ? -7.241 1.360 -7.258 1.00 92.25 208 PHE A C 1
ATOM 1704 O O . PHE A 1 208 ? -6.475 1.768 -8.134 1.00 92.25 208 PHE A O 1
ATOM 1711 N N . ALA A 1 209 ? -7.179 0.111 -6.796 1.00 93.31 209 ALA A N 1
ATOM 1712 C CA . ALA A 1 209 ? -6.206 -0.866 -7.272 1.00 93.31 209 ALA A CA 1
ATOM 1713 C C . ALA A 1 209 ? -6.374 -1.154 -8.773 1.00 93.31 209 ALA A C 1
ATOM 1715 O O . ALA A 1 209 ? -5.386 -1.206 -9.510 1.00 93.31 209 ALA A O 1
ATOM 1716 N N . MET A 1 210 ? -7.609 -1.273 -9.262 1.00 93.50 210 MET A N 1
ATOM 1717 C CA . MET A 1 210 ? -7.897 -1.474 -10.685 1.00 93.50 210 MET A CA 1
ATOM 1718 C C . MET A 1 210 ? -7.551 -0.243 -11.528 1.00 93.50 210 MET A C 1
ATOM 1720 O O . MET A 1 210 ? -6.959 -0.380 -12.605 1.00 93.50 210 MET A O 1
ATOM 1724 N N . MET A 1 211 ? -7.855 0.961 -11.036 1.00 93.44 211 MET A N 1
ATOM 1725 C CA . MET A 1 211 ? -7.490 2.219 -11.689 1.00 93.44 211 MET A CA 1
ATOM 1726 C C . MET A 1 211 ? -5.967 2.351 -11.818 1.00 93.44 211 MET A C 1
ATOM 1728 O O . MET A 1 211 ? -5.459 2.591 -12.915 1.00 93.44 211 MET A O 1
ATOM 1732 N N . ILE A 1 212 ? -5.231 2.114 -10.729 1.00 92.12 212 ILE A N 1
ATOM 1733 C CA . ILE A 1 212 ? -3.764 2.161 -10.705 1.00 92.12 212 ILE A CA 1
ATOM 1734 C C . ILE A 1 212 ? -3.171 1.085 -11.619 1.00 92.12 212 ILE A C 1
ATOM 1736 O O . ILE A 1 212 ? -2.292 1.384 -12.427 1.00 92.12 212 ILE A O 1
ATOM 1740 N N . SER A 1 213 ? -3.686 -0.146 -11.562 1.00 91.00 213 SER A N 1
ATOM 1741 C CA . SER A 1 213 ? -3.247 -1.244 -12.434 1.00 91.00 213 SER A CA 1
ATOM 1742 C C . SER A 1 213 ? -3.414 -0.898 -13.913 1.00 91.00 213 SER A C 1
ATOM 1744 O O . SER A 1 213 ? -2.511 -1.138 -14.716 1.00 91.00 213 SER A O 1
ATOM 1746 N N . THR A 1 214 ? -4.541 -0.280 -14.273 1.00 89.31 214 THR A N 1
ATOM 1747 C CA . THR A 1 214 ? -4.811 0.174 -15.644 1.00 89.31 214 THR A CA 1
ATOM 1748 C C . THR A 1 214 ? -3.868 1.306 -16.054 1.00 89.31 214 THR A C 1
ATOM 1750 O O . THR A 1 214 ? -3.382 1.311 -17.185 1.00 89.31 214 THR A O 1
ATOM 1753 N N . GLY A 1 215 ? -3.569 2.237 -15.143 1.00 88.62 215 GLY A N 1
ATOM 1754 C CA . GLY A 1 215 ? -2.582 3.298 -15.353 1.00 88.62 215 GLY A CA 1
ATOM 1755 C C . GLY A 1 215 ? -1.195 2.738 -15.667 1.00 88.62 215 GLY A C 1
ATOM 1756 O O . GLY A 1 215 ? -0.635 3.049 -16.716 1.00 88.62 215 GLY A O 1
ATOM 1757 N N . ILE A 1 216 ? -0.691 1.828 -14.826 1.00 88.50 216 ILE A N 1
ATOM 1758 C CA . ILE A 1 216 ? 0.598 1.148 -15.040 1.00 88.50 216 ILE A CA 1
ATOM 1759 C C . ILE A 1 216 ? 0.599 0.411 -16.386 1.00 88.50 216 ILE A C 1
ATOM 1761 O O . ILE A 1 216 ? 1.536 0.548 -17.171 1.00 88.50 216 ILE A O 1
ATOM 1765 N N . PHE A 1 217 ? -0.464 -0.343 -16.684 1.00 88.06 217 PHE A N 1
ATOM 1766 C CA . PHE A 1 217 ? -0.582 -1.091 -17.935 1.00 88.06 217 PHE A CA 1
ATOM 1767 C C . PHE A 1 217 ? -0.517 -0.187 -19.173 1.00 88.06 217 PHE A C 1
ATOM 1769 O O . PHE A 1 217 ? 0.182 -0.510 -20.140 1.00 88.06 217 PHE A O 1
ATOM 1776 N N . ARG A 1 218 ? -1.221 0.952 -19.152 1.00 85.81 218 ARG A N 1
ATOM 1777 C CA . ARG A 1 218 ? -1.196 1.932 -20.246 1.00 85.81 218 ARG A CA 1
ATOM 1778 C C . ARG A 1 218 ? 0.201 2.507 -20.442 1.00 85.81 218 ARG A C 1
ATOM 1780 O O . ARG A 1 218 ? 0.661 2.549 -21.582 1.00 85.81 218 ARG A O 1
ATOM 1787 N N . THR A 1 219 ? 0.891 2.871 -19.363 1.00 86.69 219 THR A N 1
ATOM 1788 C CA . THR A 1 219 ? 2.245 3.425 -19.465 1.00 86.69 219 THR A CA 1
ATOM 1789 C C . THR A 1 219 ? 3.235 2.404 -20.020 1.00 86.69 219 THR A C 1
ATOM 1791 O O . THR A 1 219 ? 3.950 2.712 -20.969 1.00 86.69 219 THR A O 1
ATOM 1794 N N . ILE A 1 220 ? 3.216 1.158 -19.534 1.00 84.88 220 ILE A N 1
ATOM 1795 C CA . ILE A 1 220 ? 4.080 0.088 -20.068 1.00 84.88 220 ILE A CA 1
ATOM 1796 C C . ILE A 1 220 ? 3.791 -0.158 -21.556 1.00 84.88 220 ILE A C 1
ATOM 1798 O O . ILE A 1 220 ? 4.711 -0.283 -22.365 1.00 84.88 220 ILE A O 1
ATOM 1802 N N . SER A 1 221 ? 2.513 -0.186 -21.939 1.00 83.69 221 SER A N 1
ATOM 1803 C CA . SER A 1 221 ? 2.106 -0.372 -23.337 1.00 83.69 221 SER A CA 1
ATOM 1804 C C . SER A 1 221 ? 2.583 0.770 -24.240 1.00 83.69 221 SER A C 1
ATOM 1806 O O . SER A 1 221 ? 2.975 0.528 -25.383 1.00 83.69 221 SER A O 1
ATOM 1808 N N . MET A 1 222 ? 2.568 2.008 -23.737 1.00 84.38 222 MET A N 1
ATOM 1809 C CA . MET A 1 222 ? 3.074 3.183 -24.446 1.00 84.38 222 MET A CA 1
ATOM 1810 C C . MET A 1 222 ? 4.592 3.109 -24.638 1.00 84.38 222 MET A C 1
ATOM 1812 O O . MET A 1 222 ? 5.055 3.243 -25.768 1.00 84.38 222 MET A O 1
ATOM 1816 N N . VAL A 1 223 ? 5.349 2.813 -23.576 1.00 83.75 223 VAL A N 1
ATOM 1817 C CA . VAL A 1 223 ? 6.814 2.650 -23.639 1.00 83.75 223 VAL A CA 1
ATOM 1818 C C . VAL A 1 223 ? 7.195 1.559 -24.639 1.00 83.75 223 VAL A C 1
ATOM 1820 O O . VAL A 1 223 ? 8.048 1.772 -25.498 1.00 83.75 223 VAL A O 1
ATOM 1823 N N . LYS A 1 224 ? 6.499 0.415 -24.606 1.00 82.00 224 LYS A N 1
ATOM 1824 C CA . LYS A 1 224 ? 6.711 -0.674 -25.567 1.00 82.00 224 LYS A CA 1
ATOM 1825 C C . LYS A 1 224 ? 6.478 -0.224 -27.009 1.00 82.00 224 LYS A C 1
ATOM 1827 O O . LYS A 1 224 ? 7.271 -0.554 -27.885 1.00 82.00 224 LYS A O 1
ATOM 1832 N N . ARG A 1 225 ? 5.398 0.520 -27.268 1.00 82.31 225 ARG A N 1
ATOM 1833 C CA . ARG A 1 225 ? 5.082 1.014 -28.615 1.00 82.31 225 ARG A CA 1
ATOM 1834 C C . ARG A 1 225 ? 6.158 1.971 -29.129 1.00 82.31 225 ARG A C 1
ATOM 1836 O O . ARG A 1 225 ? 6.565 1.833 -30.275 1.00 82.31 225 ARG A O 1
ATOM 1843 N N . ILE A 1 226 ? 6.615 2.900 -28.289 1.00 82.94 226 ILE A N 1
ATOM 1844 C CA . ILE A 1 226 ? 7.661 3.866 -28.649 1.00 82.94 226 ILE A CA 1
ATOM 1845 C C . ILE A 1 226 ? 8.962 3.137 -28.983 1.00 82.94 226 ILE A C 1
ATOM 1847 O O . ILE A 1 226 ? 9.495 3.335 -30.070 1.00 82.94 226 ILE A O 1
ATOM 1851 N N . GLY A 1 227 ? 9.417 2.225 -28.121 1.00 78.00 227 GLY A N 1
ATOM 1852 C CA . GLY A 1 227 ? 10.685 1.536 -28.358 1.00 78.00 227 GLY A CA 1
ATOM 1853 C C . GLY A 1 227 ? 10.672 0.599 -29.574 1.00 78.00 227 GLY A C 1
ATOM 1854 O O . GLY A 1 227 ? 11.700 0.449 -30.227 1.00 78.00 227 GLY A O 1
ATOM 1855 N N . ILE A 1 228 ? 9.521 0.023 -29.952 1.00 79.62 228 ILE A N 1
ATOM 1856 C CA . ILE A 1 228 ? 9.392 -0.725 -31.221 1.00 79.62 228 ILE A CA 1
ATOM 1857 C C . ILE A 1 228 ? 9.537 0.214 -32.426 1.00 79.62 228 ILE A C 1
ATOM 1859 O O . ILE A 1 228 ? 10.252 -0.109 -33.371 1.00 79.62 228 ILE A O 1
ATOM 1863 N N . VAL A 1 229 ? 8.879 1.378 -32.397 1.00 81.31 229 VAL A N 1
ATOM 1864 C CA . VAL A 1 229 ? 8.948 2.364 -33.488 1.00 81.31 229 VAL A CA 1
ATOM 1865 C C . VAL A 1 229 ? 10.359 2.936 -33.627 1.00 81.31 229 VAL A C 1
ATOM 1867 O O . VAL A 1 229 ? 10.845 3.103 -34.743 1.00 81.31 229 VAL A O 1
ATOM 1870 N N . GLU A 1 230 ? 11.034 3.223 -32.515 1.00 76.69 230 GLU A N 1
ATOM 1871 C CA . GLU A 1 230 ? 12.424 3.687 -32.528 1.00 76.69 230 GLU A CA 1
ATOM 1872 C C . GLU A 1 230 ? 13.378 2.607 -33.043 1.00 76.69 230 GLU A C 1
ATOM 1874 O O . GLU A 1 230 ? 14.197 2.902 -33.910 1.00 76.69 230 GLU A O 1
ATOM 1879 N N . GLY A 1 231 ? 13.211 1.351 -32.614 1.00 72.75 231 GLY A N 1
ATOM 1880 C CA . GLY A 1 231 ? 13.991 0.224 -33.131 1.00 72.75 231 GLY A CA 1
ATOM 1881 C C . GLY A 1 231 ? 13.859 0.063 -34.647 1.00 72.75 231 GLY A C 1
ATOM 1882 O O . GLY A 1 231 ? 14.866 -0.024 -35.346 1.00 72.75 231 GLY A O 1
ATOM 1883 N N . GLN A 1 232 ? 12.632 0.134 -35.175 1.00 73.19 232 GLN A N 1
ATOM 1884 C CA . GLN A 1 232 ? 12.384 0.085 -36.621 1.00 73.19 232 GLN A CA 1
ATOM 1885 C C . GLN A 1 232 ? 13.045 1.248 -37.369 1.00 73.19 232 GLN A C 1
ATOM 1887 O O . GLN A 1 232 ? 13.618 1.041 -38.436 1.00 73.19 232 GLN A O 1
ATOM 1892 N N . LYS A 1 233 ? 13.004 2.469 -36.818 1.00 75.19 233 LYS A N 1
ATOM 1893 C CA . LYS A 1 233 ? 13.678 3.631 -37.420 1.00 75.19 233 LYS A CA 1
ATOM 1894 C C . LYS A 1 233 ? 15.194 3.451 -37.466 1.00 75.19 233 LYS A C 1
ATOM 1896 O O . LYS A 1 233 ? 15.797 3.788 -38.480 1.00 75.19 233 LYS A O 1
ATOM 1901 N N . THR A 1 234 ? 15.800 2.918 -36.406 1.00 71.38 234 THR A N 1
ATOM 1902 C CA . THR A 1 234 ? 17.247 2.666 -36.351 1.00 71.38 234 THR A CA 1
ATOM 1903 C C . THR A 1 234 ? 17.679 1.564 -37.321 1.00 71.38 234 THR A C 1
ATOM 1905 O O . THR A 1 234 ? 18.726 1.685 -37.960 1.00 71.38 234 THR A O 1
ATOM 1908 N N . GLU A 1 235 ? 16.879 0.508 -37.479 1.00 68.94 235 GLU A N 1
ATOM 1909 C CA . GLU A 1 235 ? 17.142 -0.533 -38.478 1.00 68.94 235 GLU A CA 1
ATOM 1910 C C . GLU A 1 235 ? 17.014 0.014 -39.900 1.00 68.94 235 GLU A C 1
ATOM 1912 O O . GLU A 1 235 ? 17.941 -0.136 -40.692 1.00 68.94 235 GLU A O 1
ATOM 1917 N N . LEU A 1 236 ? 15.930 0.734 -40.205 1.00 66.25 236 LEU A N 1
ATOM 1918 C CA . LEU A 1 236 ? 15.741 1.386 -41.503 1.00 66.25 236 LEU A CA 1
ATOM 1919 C C . LEU A 1 236 ? 16.876 2.369 -41.813 1.00 66.25 236 LEU A C 1
ATOM 1921 O O . LEU A 1 236 ? 17.391 2.360 -42.925 1.00 66.25 236 LEU A O 1
ATOM 1925 N N . SER A 1 237 ? 17.333 3.168 -40.841 1.00 63.59 237 SER A N 1
ATOM 1926 C CA . SER A 1 237 ? 18.469 4.067 -41.066 1.00 63.59 237 SER A CA 1
ATOM 1927 C C . SER A 1 237 ? 19.762 3.314 -41.373 1.00 63.59 237 SER A C 1
ATOM 1929 O O . SER A 1 237 ? 20.539 3.782 -42.193 1.00 63.59 237 SER A O 1
ATOM 1931 N N . ARG A 1 238 ? 19.995 2.127 -40.794 1.00 65.19 238 ARG A N 1
ATOM 1932 C CA . ARG A 1 238 ? 21.147 1.313 -41.212 1.00 65.19 238 ARG A CA 1
ATOM 1933 C C . ARG A 1 238 ? 21.022 0.915 -42.680 1.00 65.19 238 ARG A C 1
ATOM 1935 O O . ARG A 1 238 ? 21.970 1.113 -43.418 1.00 65.19 238 ARG A O 1
ATOM 1942 N N . TYR A 1 239 ? 19.852 0.465 -43.130 1.00 63.03 239 TYR A N 1
ATOM 1943 C CA . TYR A 1 239 ? 19.657 0.068 -44.530 1.00 63.03 239 TYR A CA 1
ATOM 1944 C C . TYR A 1 239 ? 19.775 1.211 -45.552 1.00 63.03 239 TYR A C 1
ATOM 1946 O O . TYR A 1 239 ? 20.130 0.941 -46.692 1.00 63.03 239 TYR A O 1
ATOM 1954 N N . PHE A 1 240 ? 19.483 2.462 -45.180 1.00 66.56 240 PHE A N 1
ATOM 1955 C CA . PHE A 1 240 ? 19.581 3.612 -46.096 1.00 66.56 240 PHE A CA 1
ATOM 1956 C C . PHE A 1 240 ? 20.931 4.347 -46.057 1.00 66.56 240 PHE A C 1
ATOM 1958 O O . PHE A 1 240 ? 21.201 5.146 -46.951 1.00 66.56 240 PHE A O 1
ATOM 1965 N N . PHE A 1 241 ? 21.761 4.110 -45.037 1.00 54.97 241 PHE A N 1
ATOM 1966 C CA . PHE A 1 241 ? 23.070 4.758 -44.867 1.00 54.97 241 PHE A CA 1
ATOM 1967 C C . PHE A 1 241 ? 24.259 3.777 -44.949 1.00 54.97 241 PHE A C 1
ATOM 1969 O O . PHE A 1 241 ? 25.370 4.149 -44.569 1.00 54.97 241 PHE A O 1
ATOM 1976 N N . THR A 1 242 ? 24.043 2.554 -45.454 1.00 49.44 242 THR A N 1
ATOM 1977 C CA . THR A 1 242 ? 25.109 1.661 -45.962 1.00 49.44 242 THR A CA 1
ATOM 1978 C C . THR A 1 242 ? 24.968 1.517 -47.467 1.00 49.44 242 THR A C 1
ATOM 1980 O O . THR A 1 242 ? 26.019 1.447 -48.136 1.00 49.44 242 THR A O 1
#

Radius of gyration: 22.33 Å; chains: 1; bounding box: 55×35×72 Å

Organism: NCBI:txid1049986

Sequence (242 aa):
MNFVNILLSIKKALHTLDRKSMPDSVLEVLKKEERSGIIITNYFRYLIALFFLLQIVVNVNSGNHKFNLIAFLIYLSLTFAHTIVIRVSPLSVVSVFNYITLFTEYLLILGVLLFYTFTTKNVDLGFALKNPINLFFLFPIIYSLLQFKIRFVFIGLFLFYLIYYSILWVAVSQGQLIYTKDWGSYVSGPNILIEDIVAGKPGLYFCFAMMISTGIFRTISMVKRIGIVEGQKTELSRYFFT

pLDDT: mean 85.69, std 9.7, range [49.44, 96.5]

Foldseek 3Di:
DDPVVVVVVVVVLVCLVDLVNADPLLNVVLVVQLLQLLVVLLVVLVVVLVVLVVVLVVCVPPDDSVLSVVLSVVSVVLSVVLVVCSVPHDPVSNVVSLVVNLVVQLVSLLVVLVCCQVVDPPHALLCSLVPPSLVSLVSQLVSCLSNLNLVSLVVSLVSSCVSLVVSVVVCVVVVVAAADPDPVCCVPHSHDHPCCSVCVVSVVSVVSSVVSSVSSSVVSSVSRVVSVVVVVVVVVVVVVVD

Secondary structure (DSSP, 8-state):
--HHHHHHHHHHHHHHH-GGGS-HHHHHHHHHHHHHHHHHHHHHHHHHHHHHHHHHHHTTTTS-HHHHHHHHHHHHHHHHHHHHHHHHS-HHHHHHHHHHHHHHHHHHHHHHHHHHHHHSTT--HHHHHH-GGGGGGHHHHHHHHHTT-HHHHHHHHHHHHHHHHHHHHHHHHTT---B-S-HHHHHHSS-B-HHIIIIIHHHHHHHHHHHHHHHHHHHHHHHHHHHHHHHHHHHHHHHH--